Protein AF-A0A559RQM4-F1 (afdb_monomer_lite)

pLDDT: mean 79.79, std 15.07, range [44.91, 96.19]

Secondary structure (DSSP, 8-state):
--HHHHHHHHHHHTT-TTEEE-TTSEEEE--TTS--EEEEEEE-TT--EEEHHHHHHHHHHHHHHHHHHHHHHHHHHHHHHHHHHHHHHHHHHHHHHHHHTT------S-HHHHHHHHHHHHHHHHHHTTTHHHHHHHHHHHHTT-----------SEEE-SSSEEEESSSSTTS-EEEEE-STT-EEEE---SS--TTEEEEE-TTS-EEEEEGGGEEE---

Foldseek 3Di:
DDPLVVVVVVCVVVVNPQWDADPVQWIWGDDPVDDIHTSQWGADPVGDIDGPVRVVVVVVVVVVVVVVVVVVVVVVVVVVVVVVVVVVVVVVVVVVVVVVVPDDDDDDDCPPVVVVVVVVVVVVVVVPVPVVVVVVVVVVVVVVVPPDPPPPPDEAQKWFADAFFFFFADDDPPGDGPDTRRDTGFHWHFDDDPDDDPQWTWTAHPVGDIGITGCVRMDGHDD

Structure (mmCIF, N/CA/C/O backbone):
data_AF-A0A559RQM4-F1
#
_entry.id   AF-A0A559RQM4-F1
#
loop_
_atom_site.group_PDB
_atom_site.id
_atom_site.type_symbol
_atom_site.label_atom_id
_atom_site.label_alt_id
_atom_site.label_comp_id
_atom_site.label_asym_id
_atom_site.label_entity_id
_atom_site.label_seq_id
_atom_site.pdbx_PDB_ins_code
_atom_site.Cartn_x
_atom_site.Cartn_y
_atom_site.Cartn_z
_atom_site.occupancy
_atom_site.B_iso_or_equiv
_atom_site.auth_seq_id
_atom_site.auth_comp_id
_atom_site.auth_asym_id
_atom_site.auth_atom_id
_atom_site.pdbx_PDB_model_num
ATOM 1 N N . MET A 1 1 ? 32.060 4.946 -11.899 1.00 69.44 1 MET A N 1
ATOM 2 C CA . MET A 1 1 ? 30.779 5.278 -12.564 1.00 69.44 1 MET A CA 1
ATOM 3 C C . MET A 1 1 ? 30.727 4.516 -13.878 1.00 69.44 1 MET A C 1
ATOM 5 O O . MET A 1 1 ? 31.696 4.621 -14.622 1.00 69.44 1 MET A O 1
ATOM 9 N N . SER A 1 2 ? 29.684 3.714 -14.122 1.00 87.94 2 SER A N 1
ATOM 10 C CA . SER A 1 2 ? 29.581 2.921 -15.358 1.00 87.94 2 SER A CA 1
ATOM 11 C C . SER A 1 2 ? 29.471 3.830 -16.589 1.00 87.94 2 SER A C 1
ATOM 13 O O . SER A 1 2 ? 28.969 4.952 -16.495 1.00 87.94 2 SER A O 1
ATOM 15 N N . GLU A 1 3 ? 29.923 3.355 -17.750 1.00 91.19 3 GLU A N 1
ATOM 16 C CA . GLU A 1 3 ? 29.794 4.103 -19.009 1.00 91.19 3 GLU A CA 1
ATOM 17 C C . GLU A 1 3 ? 28.329 4.328 -19.407 1.00 91.19 3 GLU A C 1
ATOM 19 O O . GLU A 1 3 ? 27.992 5.370 -19.964 1.00 91.19 3 GLU A O 1
ATOM 24 N N . LEU A 1 4 ? 27.436 3.394 -19.064 1.00 89.38 4 LEU A N 1
ATOM 25 C CA . LEU A 1 4 ? 26.000 3.539 -19.298 1.00 89.38 4 LEU A CA 1
ATOM 26 C C . LEU A 1 4 ? 25.404 4.674 -18.454 1.00 89.38 4 LEU A C 1
ATOM 28 O O . LEU A 1 4 ? 24.700 5.527 -18.983 1.00 89.38 4 LEU A O 1
ATOM 32 N N . LEU A 1 5 ? 25.768 4.760 -17.172 1.00 88.25 5 LEU A N 1
ATOM 33 C CA . LEU A 1 5 ? 25.321 5.837 -16.288 1.00 88.25 5 LEU A CA 1
ATOM 34 C C . LEU A 1 5 ? 25.802 7.213 -16.774 1.00 88.25 5 LEU A C 1
ATOM 36 O O . LEU A 1 5 ? 25.036 8.173 -16.769 1.00 88.25 5 LEU A O 1
ATOM 40 N N . LYS A 1 6 ? 27.042 7.309 -17.273 1.00 92.12 6 LYS A N 1
ATOM 41 C CA . LYS A 1 6 ? 27.548 8.545 -17.898 1.00 92.12 6 LYS A CA 1
ATOM 42 C C . LYS A 1 6 ? 26.720 8.947 -19.122 1.00 92.12 6 LYS A C 1
ATOM 44 O O . LYS A 1 6 ? 26.445 10.132 -19.298 1.00 92.12 6 LYS A O 1
ATOM 49 N N . LYS A 1 7 ? 26.315 7.982 -19.958 1.00 92.19 7 LYS A N 1
ATOM 50 C CA . LYS A 1 7 ? 25.449 8.232 -21.124 1.00 92.19 7 LYS A CA 1
ATOM 51 C C . LYS A 1 7 ? 24.065 8.728 -20.707 1.00 92.19 7 LYS A C 1
ATOM 53 O O . LYS A 1 7 ? 23.601 9.703 -21.290 1.00 92.19 7 LYS A O 1
ATOM 58 N N . ILE A 1 8 ? 23.455 8.117 -19.689 1.00 90.00 8 ILE A N 1
ATOM 59 C CA . ILE A 1 8 ? 22.148 8.532 -19.150 1.00 90.00 8 ILE A CA 1
ATOM 60 C C . ILE A 1 8 ? 22.217 9.983 -18.658 1.00 90.00 8 ILE A C 1
ATOM 62 O O . ILE A 1 8 ? 21.447 10.828 -19.112 1.00 90.00 8 ILE A O 1
ATOM 66 N N . ILE A 1 9 ? 23.197 10.304 -17.808 1.00 90.75 9 ILE A N 1
ATOM 67 C CA . ILE A 1 9 ? 23.377 11.659 -17.258 1.00 90.75 9 ILE A CA 1
ATOM 68 C C . ILE A 1 9 ? 23.629 12.680 -18.377 1.00 90.75 9 ILE A C 1
ATOM 70 O O . ILE A 1 9 ? 23.050 13.767 -18.381 1.00 90.75 9 ILE A O 1
ATOM 74 N N . LYS A 1 10 ? 24.471 12.334 -19.361 1.00 92.38 10 LYS A N 1
ATOM 75 C CA . LYS A 1 10 ? 24.751 13.204 -20.510 1.00 92.38 10 LYS A CA 1
ATOM 76 C C . LYS A 1 10 ? 23.491 13.468 -21.340 1.00 92.38 10 LYS A C 1
ATOM 78 O O . LYS A 1 10 ? 23.241 14.617 -21.689 1.00 92.38 10 LYS A O 1
ATOM 83 N N . SER A 1 11 ? 22.693 12.437 -21.614 1.00 89.00 11 SER A N 1
ATOM 84 C CA . SER A 1 11 ? 21.421 12.559 -22.339 1.00 89.00 11 SER A CA 1
ATOM 85 C C . SER A 1 11 ? 20.448 13.488 -21.615 1.00 89.00 11 SER A C 1
ATOM 87 O O . SER A 1 11 ? 19.866 14.368 -22.242 1.00 89.00 11 SER A O 1
ATOM 89 N N . GLN A 1 12 ? 20.321 13.352 -20.290 1.00 87.12 12 GLN A N 1
ATOM 90 C CA . GLN A 1 12 ? 19.473 14.226 -19.471 1.00 87.12 12 GLN A CA 1
ATOM 91 C C . GLN A 1 12 ? 19.949 15.683 -19.519 1.00 87.12 12 GLN A C 1
ATOM 93 O O . GLN A 1 12 ? 19.146 16.592 -19.726 1.00 87.12 12 GLN A O 1
ATOM 98 N N . SER A 1 13 ? 21.262 15.912 -19.407 1.00 89.00 13 SER A N 1
ATOM 99 C CA . SER A 1 13 ? 21.851 17.253 -19.513 1.00 89.00 13 SER A CA 1
ATOM 100 C C . SER A 1 13 ? 21.625 17.897 -20.882 1.00 89.00 13 SER A C 1
ATOM 102 O O . SER A 1 13 ? 21.509 19.119 -20.962 1.00 89.00 13 SER A O 1
ATOM 104 N N . LEU A 1 14 ? 21.600 17.099 -21.950 1.00 90.56 14 LEU A N 1
ATOM 105 C CA . LEU A 1 14 ? 21.394 17.563 -23.323 1.00 90.56 14 LEU A CA 1
ATOM 106 C C . LEU A 1 14 ? 19.915 17.581 -23.738 1.00 90.56 14 LEU A C 1
ATOM 108 O O . LEU A 1 14 ? 19.612 17.990 -24.855 1.00 90.56 14 LEU A O 1
ATOM 112 N N . LYS A 1 15 ? 18.996 17.183 -22.843 1.00 86.06 15 LYS A N 1
ATOM 113 C CA . LYS A 1 15 ? 17.556 17.014 -23.117 1.00 86.06 15 LYS A CA 1
ATOM 114 C C . LYS A 1 15 ? 17.282 16.108 -24.324 1.00 86.06 15 LYS A C 1
ATOM 116 O O . LYS A 1 15 ? 16.334 16.320 -25.074 1.00 86.06 15 LYS A O 1
ATOM 121 N N . GLU A 1 16 ? 18.130 15.104 -24.511 1.00 86.56 16 GLU A N 1
ATOM 122 C CA . GLU A 1 16 ? 17.949 14.084 -25.537 1.00 86.56 16 GLU A CA 1
ATOM 123 C C . GLU A 1 16 ? 16.918 13.052 -25.057 1.00 86.56 16 GLU A C 1
ATOM 125 O O . GLU A 1 16 ? 17.055 12.498 -23.965 1.00 86.56 16 GLU A O 1
ATOM 130 N N . ASP A 1 17 ? 15.929 12.739 -25.897 1.00 84.88 17 ASP A N 1
ATOM 131 C CA . ASP A 1 17 ? 14.871 11.744 -25.637 1.00 84.88 17 ASP A CA 1
ATOM 132 C C . ASP A 1 17 ? 15.350 10.298 -25.893 1.00 84.88 17 ASP A C 1
ATOM 134 O O . ASP A 1 17 ? 14.662 9.463 -26.481 1.00 84.88 17 ASP A O 1
ATOM 138 N N . ARG A 1 18 ? 16.606 10.018 -25.524 1.00 89.31 18 ARG A N 1
ATOM 139 C CA . ARG A 1 18 ? 17.230 8.697 -25.681 1.00 89.31 18 ARG A CA 1
ATOM 140 C C . ARG A 1 18 ? 16.906 7.775 -24.513 1.00 89.31 18 ARG A C 1
ATOM 142 O O . ARG A 1 18 ? 16.828 6.569 -24.706 1.00 89.31 18 ARG A O 1
ATOM 149 N N . PHE A 1 19 ? 16.739 8.324 -23.316 1.00 91.56 19 PHE A N 1
ATOM 150 C CA . PHE A 1 19 ? 16.372 7.554 -22.135 1.00 91.56 19 PHE A CA 1
ATOM 151 C C . PHE A 1 19 ? 15.084 8.100 -21.550 1.00 91.56 19 PHE A C 1
ATOM 153 O O . PHE A 1 19 ? 14.938 9.315 -21.419 1.00 91.56 19 PHE A O 1
ATOM 160 N N . TYR A 1 20 ? 14.183 7.207 -21.161 1.00 87.81 20 TYR A N 1
ATOM 161 C CA . TYR A 1 20 ? 12.925 7.587 -20.538 1.00 87.81 20 TYR A CA 1
ATOM 162 C C . TYR A 1 20 ? 12.686 6.798 -19.252 1.00 87.81 20 TYR A C 1
ATOM 164 O O . TYR A 1 20 ? 13.195 5.688 -19.065 1.00 87.81 20 TYR A O 1
ATOM 172 N N . LEU A 1 21 ? 11.926 7.424 -18.357 1.00 87.31 21 LEU A N 1
ATOM 173 C CA . LEU A 1 21 ? 11.520 6.868 -17.077 1.00 87.31 21 LEU A CA 1
ATOM 174 C C . LEU A 1 21 ? 10.125 6.263 -17.218 1.00 87.31 21 LEU A C 1
ATOM 176 O O . LEU A 1 21 ? 9.207 6.919 -17.709 1.00 87.31 21 LEU A O 1
ATOM 180 N N . GLN A 1 22 ? 9.968 5.018 -16.789 1.00 85.25 22 GLN A N 1
ATOM 181 C CA . GLN A 1 22 ? 8.664 4.377 -16.668 1.00 85.25 22 GLN A CA 1
ATOM 182 C C . GLN A 1 22 ? 8.040 4.697 -15.297 1.00 85.25 22 GLN A C 1
ATOM 184 O O . GLN A 1 22 ? 8.750 5.026 -14.350 1.00 85.25 22 GLN A O 1
ATOM 189 N N . GLU A 1 23 ? 6.715 4.575 -15.168 1.00 82.88 23 GLU A N 1
ATOM 190 C CA . GLU A 1 23 ? 5.968 4.867 -13.926 1.00 82.88 23 GLU A CA 1
ATOM 191 C C . GLU A 1 23 ? 6.488 4.124 -12.683 1.00 82.88 23 GLU A C 1
ATOM 193 O O . GLU A 1 23 ? 6.338 4.601 -11.563 1.00 82.88 23 GLU A O 1
ATOM 198 N N . ASP A 1 24 ? 7.132 2.971 -12.865 1.00 78.25 24 ASP A N 1
ATOM 199 C CA . ASP A 1 24 ? 7.712 2.168 -11.784 1.00 78.25 24 ASP A CA 1
ATOM 200 C C . ASP A 1 24 ? 9.161 2.544 -11.422 1.00 78.25 24 ASP A C 1
ATOM 202 O O . ASP A 1 24 ? 9.826 1.844 -10.650 1.00 78.25 24 ASP A O 1
ATOM 206 N N . GLY A 1 25 ? 9.660 3.646 -11.983 1.00 84.56 25 GLY A N 1
ATOM 207 C CA . GLY A 1 25 ? 10.989 4.180 -11.726 1.00 84.56 25 GLY A CA 1
ATOM 208 C C . GLY A 1 25 ? 12.092 3.550 -12.576 1.00 84.56 25 GLY A C 1
ATOM 209 O O . GLY A 1 25 ? 13.250 3.911 -12.396 1.00 84.56 25 GLY A O 1
ATOM 210 N N . ARG A 1 26 ? 11.798 2.618 -13.494 1.00 89.62 26 ARG A N 1
ATOM 211 C CA . ARG A 1 26 ? 12.820 2.012 -14.369 1.00 89.62 26 ARG A CA 1
ATOM 212 C C . ARG A 1 26 ? 13.230 2.936 -15.507 1.00 89.62 26 ARG A C 1
ATOM 214 O O . ARG A 1 26 ? 12.384 3.533 -16.168 1.00 89.62 26 ARG A O 1
ATOM 221 N N . VAL A 1 27 ? 14.531 2.973 -15.790 1.00 90.19 27 VAL A N 1
ATOM 222 C CA . VAL A 1 27 ? 15.093 3.736 -16.910 1.00 90.19 27 VAL A CA 1
ATOM 223 C C . VAL A 1 27 ? 15.334 2.817 -18.108 1.00 90.19 27 VAL A C 1
ATOM 225 O O . VAL A 1 27 ? 16.071 1.827 -18.011 1.00 90.19 27 VAL A O 1
ATOM 228 N N . PHE A 1 28 ? 14.754 3.169 -19.252 1.00 90.69 28 PHE A N 1
ATOM 229 C CA . PHE A 1 28 ? 14.895 2.454 -20.522 1.00 90.69 28 PHE A CA 1
ATOM 230 C C . PHE A 1 28 ? 15.632 3.303 -21.558 1.00 90.69 28 PHE A C 1
ATOM 232 O O . PHE A 1 28 ? 15.495 4.525 -21.574 1.00 90.69 28 PHE A O 1
ATOM 239 N N . GLU A 1 29 ? 16.421 2.654 -22.415 1.00 91.31 29 GLU A N 1
ATOM 240 C CA . GLU A 1 29 ? 17.026 3.258 -23.605 1.00 91.31 29 GLU A CA 1
ATOM 241 C C . GLU A 1 29 ? 16.109 3.035 -24.809 1.00 91.31 29 GLU A C 1
ATOM 243 O O . GLU A 1 29 ? 15.781 1.892 -25.138 1.00 91.31 29 GLU A O 1
ATOM 248 N N . ARG A 1 30 ? 15.723 4.127 -25.474 1.00 89.19 30 ARG A N 1
ATOM 249 C CA . ARG A 1 30 ? 14.927 4.099 -26.695 1.00 89.19 30 ARG A CA 1
ATOM 250 C C . ARG A 1 30 ? 15.815 3.816 -27.895 1.00 89.19 30 ARG A C 1
ATOM 252 O O . ARG A 1 30 ? 16.715 4.598 -28.214 1.00 89.19 30 ARG A O 1
ATOM 259 N N . ILE A 1 31 ? 15.525 2.728 -28.598 1.00 85.12 31 ILE A N 1
ATOM 260 C CA . ILE A 1 31 ? 16.251 2.335 -29.805 1.00 85.12 31 ILE A CA 1
ATOM 261 C C . ILE A 1 31 ? 15.296 2.461 -30.989 1.00 85.12 31 ILE A C 1
ATOM 263 O O . ILE A 1 31 ? 14.371 1.682 -31.134 1.00 85.12 31 ILE A O 1
ATOM 267 N N . VAL A 1 32 ? 15.527 3.433 -31.876 1.00 78.06 32 VAL A N 1
ATOM 268 C CA . VAL A 1 32 ? 14.604 3.752 -32.991 1.00 78.06 32 VAL A CA 1
ATOM 269 C C . VAL A 1 32 ? 14.322 2.549 -33.907 1.00 78.06 32 VAL A C 1
ATOM 271 O O . VAL A 1 32 ? 13.270 2.472 -34.533 1.00 78.06 32 VAL A O 1
ATOM 274 N N . THR A 1 33 ? 15.263 1.611 -33.998 1.00 77.31 33 THR A N 1
ATOM 275 C CA . THR A 1 33 ? 15.205 0.448 -34.891 1.00 77.31 33 THR A CA 1
ATOM 276 C C . THR A 1 33 ? 14.938 -0.878 -34.169 1.00 77.31 33 THR A C 1
ATOM 278 O O . THR A 1 33 ? 15.013 -1.921 -34.814 1.00 77.31 33 THR A O 1
ATOM 281 N N . ALA A 1 34 ? 14.711 -0.873 -32.851 1.00 79.12 34 ALA A N 1
ATOM 282 C CA . ALA A 1 34 ? 14.560 -2.085 -32.041 1.00 79.12 34 ALA A CA 1
ATOM 283 C C . ALA A 1 34 ? 13.605 -1.859 -30.855 1.00 79.12 34 ALA A C 1
ATOM 285 O O . ALA A 1 34 ? 13.059 -0.775 -30.687 1.00 79.12 34 ALA A O 1
ATOM 286 N N . GLU A 1 35 ? 13.390 -2.892 -30.041 1.00 83.44 35 GLU A N 1
ATOM 287 C CA . GLU A 1 35 ? 12.649 -2.755 -28.786 1.00 83.44 35 GLU A CA 1
ATOM 288 C C . GLU A 1 35 ? 13.451 -1.952 -27.750 1.00 83.44 35 GLU A C 1
ATOM 290 O O . GLU A 1 35 ? 14.688 -1.991 -27.711 1.00 83.44 35 GLU A O 1
ATOM 295 N N . ASP A 1 36 ? 12.729 -1.232 -26.891 1.00 87.31 36 ASP A N 1
ATOM 296 C CA . ASP A 1 36 ? 13.322 -0.449 -25.814 1.00 87.31 36 ASP A CA 1
ATOM 297 C C . ASP A 1 36 ? 14.069 -1.363 -24.835 1.00 87.31 36 ASP A C 1
ATOM 299 O O . ASP A 1 36 ? 13.559 -2.385 -24.370 1.00 87.31 36 ASP A O 1
ATOM 303 N N . THR A 1 37 ? 15.307 -0.996 -24.508 1.00 88.50 37 THR A N 1
ATOM 304 C CA . THR A 1 37 ? 16.195 -1.849 -23.710 1.00 88.50 37 THR A CA 1
ATOM 305 C C . THR A 1 37 ? 16.298 -1.335 -22.279 1.00 88.50 37 THR A C 1
ATOM 307 O O . THR A 1 37 ? 16.633 -0.174 -22.036 1.00 88.50 37 THR A O 1
ATOM 310 N N . PHE A 1 38 ? 16.041 -2.208 -21.302 1.00 88.94 38 PHE A N 1
ATOM 311 C CA . PHE A 1 38 ? 16.180 -1.864 -19.887 1.00 88.94 38 PHE A CA 1
ATOM 312 C C . PHE A 1 38 ? 17.651 -1.634 -19.516 1.00 88.94 38 PHE A C 1
ATOM 314 O O . PHE A 1 38 ? 18.502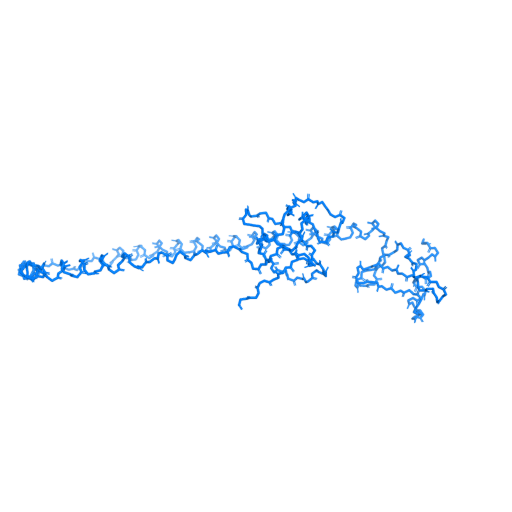 -2.496 -19.731 1.00 88.94 38 PHE A O 1
ATOM 321 N N . THR A 1 39 ? 17.950 -0.487 -18.901 1.00 87.50 39 THR A N 1
ATOM 322 C CA . THR A 1 39 ? 19.336 -0.080 -18.606 1.00 87.50 39 THR A CA 1
ATOM 323 C C . THR A 1 39 ? 19.913 -0.690 -17.324 1.00 87.50 39 THR A C 1
ATOM 325 O O . THR A 1 39 ? 21.117 -0.592 -17.088 1.00 87.50 39 THR A O 1
ATOM 328 N N . GLY A 1 40 ? 19.079 -1.286 -16.464 1.00 86.62 40 GLY A N 1
ATOM 329 C CA . GLY A 1 40 ? 19.488 -1.732 -15.125 1.00 86.62 40 GLY A CA 1
ATOM 330 C C . GLY A 1 40 ? 19.482 -0.630 -14.057 1.00 86.62 40 GLY A C 1
ATOM 331 O O . GLY A 1 40 ? 19.801 -0.911 -12.899 1.00 86.62 40 GLY A O 1
ATOM 332 N N . TYR A 1 41 ? 19.111 0.598 -14.431 1.00 91.00 41 TYR A N 1
ATOM 333 C CA . TYR A 1 41 ? 19.021 1.749 -13.536 1.00 91.00 41 TYR A CA 1
ATOM 334 C C . TYR A 1 41 ? 17.573 2.126 -13.221 1.00 91.00 41 TYR A C 1
ATOM 336 O O . TYR A 1 41 ? 16.659 1.911 -14.021 1.00 91.00 41 TYR A O 1
ATOM 344 N N . TYR A 1 42 ? 17.403 2.718 -12.044 1.00 91.00 42 TYR A N 1
ATOM 345 C CA . TYR A 1 42 ? 16.155 3.278 -11.546 1.00 91.00 42 TYR A CA 1
ATOM 346 C C . TYR A 1 42 ? 16.339 4.761 -11.240 1.00 91.00 42 TYR A C 1
ATOM 348 O O . TYR A 1 42 ? 17.455 5.181 -10.936 1.00 91.00 42 TYR A O 1
ATOM 356 N N . GLN A 1 43 ? 15.269 5.545 -11.304 1.00 88.38 43 GLN A N 1
ATOM 357 C CA . GLN A 1 43 ? 15.272 6.959 -10.950 1.00 88.38 43 GLN A CA 1
ATOM 358 C C . GLN A 1 43 ? 14.115 7.280 -10.001 1.00 88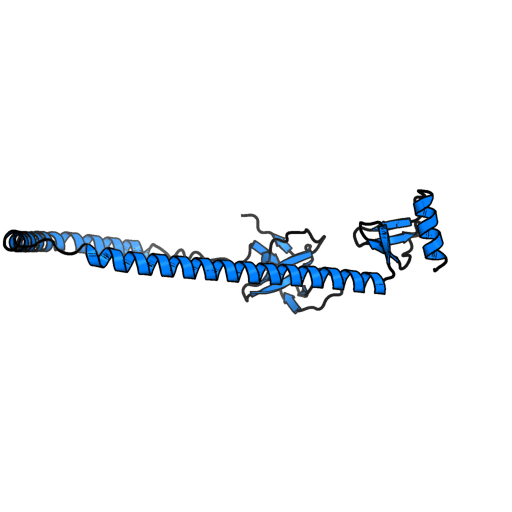.38 43 GLN A C 1
ATOM 360 O O . GLN A 1 43 ? 12.994 6.820 -10.221 1.00 88.38 43 GLN A O 1
ATOM 365 N N . ASP A 1 44 ? 14.385 8.071 -8.961 1.00 86.44 44 ASP A N 1
ATOM 366 C CA . ASP A 1 44 ? 13.333 8.629 -8.106 1.00 86.44 44 ASP A CA 1
ATOM 367 C C . ASP A 1 44 ? 12.662 9.867 -8.741 1.00 86.44 44 ASP A C 1
ATOM 369 O O . ASP A 1 44 ? 13.083 10.381 -9.781 1.00 86.44 44 ASP A O 1
ATOM 373 N N . ALA A 1 45 ? 11.628 10.391 -8.077 1.00 81.50 45 ALA A N 1
ATOM 374 C CA . ALA A 1 45 ? 10.962 11.634 -8.479 1.00 81.50 45 ALA A CA 1
ATOM 375 C C . ALA A 1 45 ? 11.866 12.885 -8.375 1.00 81.50 45 ALA A C 1
ATOM 377 O O . ALA A 1 45 ? 11.569 13.910 -8.984 1.00 81.50 45 ALA A O 1
ATOM 378 N N . GLY A 1 46 ? 12.956 12.813 -7.605 1.00 81.81 46 GLY A N 1
ATOM 379 C CA . GLY A 1 46 ? 13.962 13.868 -7.449 1.00 81.81 46 GLY A CA 1
ATOM 380 C C . GLY A 1 46 ? 15.058 13.844 -8.520 1.00 81.81 46 GLY A C 1
ATOM 381 O O . GLY A 1 46 ? 15.908 14.733 -8.547 1.00 81.81 46 GLY A O 1
ATOM 382 N N . GLY A 1 47 ? 15.038 12.853 -9.415 1.00 83.94 47 GLY A N 1
ATOM 383 C CA . GLY A 1 47 ? 16.028 12.660 -10.466 1.00 83.94 47 GLY A CA 1
ATOM 384 C C . GLY A 1 47 ? 17.271 11.865 -10.044 1.00 83.94 47 GLY A C 1
ATOM 385 O O . GLY A 1 47 ? 18.161 11.671 -10.878 1.00 83.94 47 GLY A O 1
ATOM 386 N N . THR A 1 48 ? 17.352 11.376 -8.805 1.00 87.50 48 THR A N 1
ATOM 387 C CA . THR A 1 48 ? 18.467 10.560 -8.307 1.00 87.50 48 THR A CA 1
ATOM 388 C C . THR A 1 48 ? 18.439 9.178 -8.949 1.00 87.50 48 THR A C 1
ATOM 390 O O . THR A 1 48 ? 17.402 8.519 -8.979 1.00 87.50 48 THR A O 1
ATOM 393 N N . LEU A 1 49 ? 19.587 8.726 -9.461 1.00 90.38 49 LEU A N 1
ATOM 394 C CA . LEU A 1 49 ? 19.729 7.436 -10.136 1.00 90.38 49 LEU A CA 1
ATOM 395 C C . LEU A 1 49 ? 20.273 6.356 -9.195 1.00 90.38 49 LEU A C 1
ATOM 397 O O . LEU A 1 49 ? 21.262 6.566 -8.492 1.00 90.38 49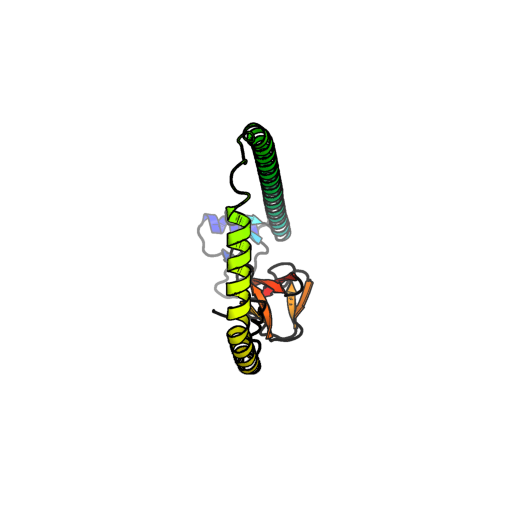 LEU A O 1
ATOM 401 N N . TYR A 1 50 ? 19.684 5.166 -9.269 1.00 89.31 50 TYR A N 1
ATOM 402 C CA . TYR A 1 50 ? 19.998 4.011 -8.435 1.00 89.31 50 TYR A CA 1
ATOM 403 C C . TYR A 1 50 ? 20.262 2.768 -9.283 1.00 89.31 50 TYR A C 1
ATOM 405 O O . TYR A 1 50 ? 19.682 2.575 -10.351 1.00 89.31 50 TYR A O 1
ATOM 413 N N . THR A 1 51 ? 21.123 1.882 -8.786 1.00 91.38 51 THR A N 1
ATOM 414 C CA . THR A 1 51 ? 21.141 0.483 -9.238 1.00 91.38 51 THR A CA 1
ATOM 415 C C . THR A 1 51 ? 19.925 -0.250 -8.672 1.00 91.38 51 THR A C 1
ATOM 417 O O . THR A 1 51 ? 19.297 0.241 -7.736 1.00 91.38 51 THR A O 1
ATOM 420 N N . LYS A 1 52 ? 19.610 -1.449 -9.178 1.00 86.56 52 LYS A N 1
ATOM 421 C CA . LYS A 1 52 ? 18.534 -2.285 -8.614 1.00 86.56 52 LYS A CA 1
ATOM 422 C C . LYS A 1 52 ? 18.654 -2.453 -7.091 1.00 86.56 52 LYS A C 1
ATOM 424 O O . LYS A 1 52 ? 17.704 -2.175 -6.372 1.00 86.56 52 LYS A O 1
ATOM 429 N N . GLU A 1 53 ? 19.832 -2.847 -6.612 1.00 87.38 53 GLU A N 1
ATOM 430 C CA . GLU A 1 53 ? 20.094 -3.045 -5.179 1.00 87.38 53 GLU A CA 1
ATOM 431 C C . GLU A 1 53 ? 19.950 -1.738 -4.385 1.00 87.38 53 GLU A C 1
ATOM 433 O O . GLU A 1 53 ? 19.318 -1.710 -3.331 1.00 87.38 53 GLU A O 1
ATOM 438 N N . GLY A 1 54 ? 20.491 -0.631 -4.910 1.00 89.00 54 GLY A N 1
ATOM 439 C CA . GLY A 1 54 ? 20.380 0.680 -4.266 1.00 89.00 54 GLY A CA 1
ATOM 440 C C . GLY A 1 54 ? 18.936 1.179 -4.191 1.00 89.00 54 GLY A C 1
ATOM 441 O O . GLY A 1 54 ? 18.543 1.763 -3.184 1.00 89.00 54 GLY A O 1
ATOM 442 N N . TRP A 1 55 ? 18.145 0.906 -5.229 1.00 87.94 55 TRP A N 1
ATOM 443 C CA . TRP A 1 55 ? 16.728 1.248 -5.309 1.00 87.94 55 TRP A CA 1
ATOM 444 C C . TRP A 1 55 ? 15.889 0.450 -4.314 1.00 87.94 55 TRP A C 1
ATOM 446 O O . TRP A 1 55 ? 15.048 1.008 -3.616 1.00 87.94 55 TRP A O 1
ATOM 456 N N . GLU A 1 56 ? 16.124 -0.859 -4.221 1.00 84.38 56 GLU A N 1
ATOM 457 C CA . GLU A 1 56 ? 15.439 -1.722 -3.256 1.00 84.38 56 GLU A CA 1
ATOM 458 C C . GLU A 1 56 ? 15.754 -1.305 -1.815 1.00 84.38 56 GLU A C 1
ATOM 460 O O . GLU A 1 56 ? 14.830 -1.149 -1.016 1.00 84.38 56 GLU A O 1
ATOM 465 N N . ALA A 1 57 ? 17.022 -1.015 -1.512 1.00 82.88 57 ALA A N 1
ATOM 466 C CA . ALA A 1 57 ? 17.430 -0.537 -0.194 1.00 82.88 57 ALA A CA 1
ATOM 467 C C . ALA A 1 57 ? 16.823 0.833 0.163 1.00 82.88 57 ALA A C 1
ATOM 469 O O . ALA A 1 57 ? 16.448 1.059 1.313 1.00 82.88 57 ALA A O 1
ATOM 470 N N . GLU A 1 58 ? 16.726 1.759 -0.796 1.00 84.31 58 GLU A N 1
ATOM 471 C CA . GLU A 1 58 ? 16.078 3.062 -0.587 1.00 84.31 58 GLU A CA 1
ATOM 472 C C . GLU A 1 58 ? 14.577 2.911 -0.325 1.00 84.31 58 GLU A C 1
ATOM 474 O O . GLU A 1 58 ? 14.069 3.454 0.654 1.00 84.31 58 GLU A O 1
ATOM 479 N N . LYS A 1 59 ? 13.875 2.103 -1.127 1.00 82.69 59 LYS A N 1
ATOM 480 C CA . LYS A 1 59 ? 12.452 1.817 -0.893 1.00 82.69 59 LYS A CA 1
ATOM 481 C C . LYS A 1 59 ? 12.206 1.209 0.485 1.00 82.69 59 LYS A C 1
ATOM 483 O O . LYS A 1 59 ? 11.241 1.570 1.152 1.00 82.69 59 LYS A O 1
ATOM 488 N N . GLU A 1 60 ? 13.072 0.297 0.923 1.00 79.00 60 GLU A N 1
ATOM 489 C CA . GLU A 1 60 ? 12.958 -0.315 2.247 1.00 79.00 60 GLU A CA 1
ATOM 490 C C . GLU A 1 60 ? 13.144 0.714 3.372 1.00 79.00 60 GLU A C 1
ATOM 492 O O . GLU A 1 60 ? 12.403 0.685 4.356 1.00 79.00 60 GLU A O 1
ATOM 497 N N . ARG A 1 61 ? 14.090 1.654 3.226 1.00 78.00 61 ARG A N 1
ATOM 498 C CA . ARG A 1 61 ? 14.255 2.765 4.179 1.00 78.00 61 ARG A CA 1
ATOM 499 C C . ARG A 1 61 ? 12.991 3.610 4.270 1.00 78.00 61 ARG A C 1
ATOM 501 O O . ARG A 1 61 ? 12.473 3.793 5.366 1.00 78.00 61 ARG A O 1
ATOM 508 N N . GLN A 1 62 ? 12.462 4.045 3.130 1.00 75.19 62 GLN A N 1
ATOM 509 C CA . GLN A 1 62 ? 11.252 4.867 3.081 1.00 75.19 62 GLN A CA 1
ATOM 510 C C . GLN A 1 62 ? 10.051 4.156 3.711 1.00 75.19 62 GLN A C 1
ATOM 512 O O . GLN A 1 62 ? 9.277 4.762 4.451 1.00 75.19 62 GLN A O 1
ATOM 517 N N . TYR A 1 63 ? 9.916 2.851 3.468 1.00 73.19 63 TYR A N 1
ATOM 518 C CA . TYR A 1 63 ? 8.861 2.046 4.071 1.00 73.19 63 TYR A CA 1
ATOM 519 C C . TYR A 1 63 ? 8.998 1.973 5.600 1.00 73.19 63 TYR A C 1
ATOM 521 O O . TYR A 1 63 ? 8.023 2.196 6.315 1.00 73.19 63 TYR A O 1
ATOM 529 N N . LYS A 1 64 ? 10.212 1.744 6.117 1.00 80.19 64 LYS A N 1
ATOM 530 C CA . LYS A 1 64 ? 10.476 1.728 7.567 1.00 80.19 64 LYS A CA 1
ATOM 531 C C . LYS A 1 64 ? 10.209 3.081 8.221 1.00 80.19 64 LYS A C 1
ATOM 533 O O . LYS A 1 64 ? 9.587 3.124 9.277 1.00 80.19 64 LYS A O 1
ATOM 538 N N . GLU A 1 65 ? 10.630 4.177 7.594 1.00 79.88 65 GLU A N 1
ATOM 539 C CA . GLU A 1 65 ? 10.353 5.535 8.081 1.00 79.88 65 GLU A CA 1
ATOM 540 C C . GLU A 1 65 ? 8.847 5.819 8.128 1.00 79.88 65 GLU A C 1
ATOM 542 O O . GLU A 1 65 ? 8.338 6.384 9.099 1.00 79.88 65 GLU A O 1
ATOM 547 N N . PHE A 1 66 ? 8.112 5.385 7.103 1.00 77.31 66 PHE A N 1
ATOM 548 C CA . PHE A 1 66 ? 6.659 5.494 7.070 1.00 77.31 66 PHE A CA 1
ATOM 549 C C . PHE A 1 66 ? 5.998 4.683 8.194 1.00 77.31 66 PHE A C 1
ATOM 551 O O . PHE A 1 66 ? 5.133 5.203 8.906 1.00 77.31 66 PHE A O 1
ATOM 558 N N . GLU A 1 67 ? 6.420 3.434 8.400 1.00 78.19 67 GLU A N 1
ATOM 559 C CA . GLU A 1 67 ? 5.925 2.591 9.492 1.00 78.19 67 GLU A CA 1
ATOM 560 C C . GLU A 1 67 ? 6.236 3.181 10.871 1.00 78.19 67 GLU A C 1
ATOM 562 O O . GLU A 1 67 ? 5.370 3.191 11.750 1.00 78.19 67 GLU A O 1
ATOM 567 N N . GLU A 1 68 ? 7.443 3.711 11.066 1.00 85.38 68 GLU A N 1
ATOM 568 C CA . GLU A 1 68 ? 7.839 4.367 12.308 1.00 85.38 68 GLU A CA 1
ATOM 569 C C . GLU A 1 68 ? 6.981 5.605 12.570 1.00 85.38 68 GLU A C 1
ATOM 571 O O . GLU A 1 68 ? 6.430 5.755 13.663 1.00 85.38 68 GLU A O 1
ATOM 576 N N . LYS A 1 69 ? 6.785 6.454 11.559 1.00 81.00 69 LYS A N 1
ATOM 577 C CA . LYS A 1 69 ? 5.924 7.635 11.659 1.00 81.00 69 LYS A CA 1
ATOM 578 C C . LYS A 1 69 ? 4.494 7.254 12.035 1.00 81.00 69 LYS A C 1
ATOM 580 O O . LYS A 1 69 ? 3.929 7.831 12.964 1.00 81.00 69 LYS A O 1
ATOM 585 N N . LYS A 1 70 ? 3.937 6.234 11.379 1.00 82.56 70 LYS A N 1
ATOM 586 C CA . LYS A 1 70 ? 2.603 5.701 11.684 1.00 82.56 70 LYS A CA 1
ATOM 587 C C . LYS A 1 70 ? 2.518 5.157 13.112 1.00 82.56 70 LYS A C 1
ATOM 589 O O . LYS A 1 70 ? 1.530 5.374 13.815 1.00 82.56 70 LYS A O 1
ATOM 594 N N . ARG A 1 71 ? 3.559 4.462 13.577 1.00 86.75 71 ARG A N 1
ATOM 595 C CA . ARG A 1 71 ? 3.645 3.961 14.954 1.00 86.75 71 ARG A CA 1
ATOM 596 C C . ARG A 1 71 ? 3.696 5.105 15.965 1.00 86.75 71 ARG A C 1
ATOM 598 O O . ARG A 1 71 ? 3.012 5.033 16.984 1.00 86.75 71 ARG A O 1
ATOM 605 N N . LEU A 1 72 ? 4.486 6.143 15.699 1.00 93.81 72 LEU A N 1
ATOM 606 C CA . LEU A 1 72 ? 4.588 7.324 16.557 1.00 93.81 72 LEU A CA 1
ATOM 607 C C . LEU A 1 72 ? 3.243 8.043 16.674 1.00 93.81 72 LEU A C 1
ATOM 609 O O . LEU A 1 72 ? 2.831 8.368 17.786 1.00 93.81 72 LEU A O 1
ATOM 613 N N . GLU A 1 73 ? 2.534 8.208 15.559 1.00 93.75 73 GLU A N 1
ATOM 614 C CA . GLU A 1 73 ? 1.191 8.791 15.523 1.00 93.75 73 GLU A CA 1
ATOM 615 C C . GLU A 1 73 ? 0.180 7.976 16.344 1.00 93.75 73 GLU A C 1
ATOM 617 O O . GLU A 1 73 ? -0.595 8.525 17.131 1.00 93.75 73 GLU A O 1
ATOM 622 N N . LEU A 1 74 ? 0.219 6.644 16.234 1.00 92.69 74 LEU A N 1
ATOM 623 C CA . LEU A 1 74 ? -0.634 5.773 17.041 1.00 92.69 74 LEU A CA 1
ATOM 624 C C . LEU A 1 74 ? -0.346 5.941 18.541 1.00 92.69 74 LEU A C 1
ATOM 626 O O . LEU A 1 74 ? -1.273 6.030 19.348 1.00 92.69 74 LEU A O 1
ATOM 630 N N . VAL A 1 75 ? 0.933 5.995 18.920 1.00 95.56 75 VAL A N 1
ATOM 631 C CA . VAL A 1 75 ? 1.356 6.176 20.316 1.00 95.56 75 VAL A CA 1
ATOM 632 C C . VAL A 1 75 ? 0.933 7.548 20.846 1.00 95.56 75 VAL A C 1
ATOM 634 O O . VAL A 1 75 ? 0.422 7.632 21.967 1.00 95.56 75 VAL A O 1
ATOM 637 N N . SER A 1 76 ? 1.086 8.623 20.066 1.00 91.75 76 SER A N 1
ATOM 638 C CA . SER A 1 76 ? 0.620 9.953 20.475 1.00 91.75 76 SER A CA 1
ATOM 639 C C . SER A 1 76 ? -0.899 9.991 20.623 1.00 91.75 76 SER A C 1
ATOM 641 O O . SER A 1 76 ? -1.389 10.450 21.655 1.00 91.75 76 SER A O 1
ATOM 643 N N . ALA A 1 77 ? -1.647 9.405 19.686 1.00 94.44 77 ALA A N 1
ATOM 644 C CA . ALA A 1 77 ? -3.103 9.314 19.769 1.00 94.44 77 ALA A CA 1
ATOM 645 C C . ALA A 1 77 ? -3.568 8.514 21.001 1.00 94.44 77 ALA A C 1
ATOM 647 O O . ALA A 1 77 ? -4.527 8.893 21.678 1.00 94.44 77 ALA A O 1
ATOM 648 N N . GLN A 1 78 ? -2.882 7.419 21.344 1.00 93.38 78 GLN A N 1
ATOM 649 C CA . GLN A 1 78 ? -3.156 6.659 22.569 1.00 93.38 78 GLN A CA 1
ATOM 650 C C . GLN A 1 78 ? -2.907 7.496 23.826 1.00 93.38 78 GLN A C 1
ATOM 652 O O . GLN A 1 78 ? -3.735 7.496 24.740 1.00 93.38 78 GLN A O 1
ATOM 657 N N . LYS A 1 79 ? -1.796 8.238 23.868 1.00 95.56 79 LYS A N 1
ATOM 658 C CA . LYS A 1 79 ? -1.459 9.126 24.985 1.00 95.56 79 LYS A CA 1
ATOM 659 C C . LYS A 1 79 ? -2.499 10.235 25.156 1.00 95.56 79 LYS A C 1
ATOM 661 O O . LYS A 1 79 ? -2.925 10.499 26.279 1.00 95.56 79 LYS A O 1
ATOM 666 N N . GLU A 1 80 ? -2.950 10.842 24.063 1.00 95.31 80 GLU A N 1
ATOM 667 C CA . GLU A 1 80 ? -4.012 11.852 24.075 1.00 95.31 80 GLU A CA 1
ATOM 668 C C . GLU A 1 80 ? -5.339 11.279 24.576 1.00 95.31 80 GLU A C 1
ATOM 670 O O . GLU A 1 80 ? -5.973 11.864 25.456 1.00 95.31 80 GLU A O 1
ATOM 675 N N . ARG A 1 81 ? -5.741 10.099 24.089 1.00 95.06 81 ARG A N 1
ATOM 676 C CA . ARG A 1 81 ? -6.941 9.401 24.577 1.00 95.06 81 ARG A CA 1
ATOM 677 C C . ARG A 1 81 ? -6.845 9.097 26.070 1.00 95.06 81 ARG A C 1
ATOM 679 O O . ARG A 1 81 ? -7.805 9.340 26.799 1.00 95.06 81 ARG A O 1
ATOM 686 N N . ALA A 1 82 ? -5.695 8.618 26.543 1.00 94.25 82 ALA A N 1
ATOM 687 C CA . ALA A 1 82 ? -5.467 8.360 27.962 1.00 94.25 82 ALA A CA 1
ATOM 688 C C . ALA A 1 82 ? -5.582 9.644 28.802 1.00 94.25 82 ALA A C 1
ATOM 690 O O . ALA A 1 82 ? -6.244 9.637 29.841 1.00 94.25 82 ALA A O 1
ATOM 691 N N . ALA A 1 83 ? -5.020 10.761 28.327 1.00 95.25 83 ALA A N 1
ATOM 692 C CA . ALA A 1 83 ? -5.149 12.062 28.979 1.00 95.25 83 ALA A CA 1
ATOM 693 C C . ALA A 1 83 ? -6.609 12.550 29.023 1.00 95.25 83 ALA A C 1
ATOM 695 O O . ALA A 1 83 ? -7.072 13.012 30.065 1.00 95.25 83 ALA A O 1
ATOM 696 N N . GLN A 1 84 ? -7.373 12.384 27.938 1.00 95.38 84 GLN A N 1
ATOM 697 C CA . GLN A 1 84 ? -8.801 12.721 27.915 1.00 95.38 84 GLN A CA 1
ATOM 698 C C . GLN A 1 84 ? -9.616 11.868 28.892 1.00 95.38 84 GLN A C 1
ATOM 700 O O . GLN A 1 84 ? -10.497 12.385 29.581 1.00 95.38 84 GLN A O 1
ATOM 705 N N . VAL A 1 85 ? -9.337 10.563 28.972 1.00 96.19 85 VAL A N 1
ATOM 706 C CA . VAL A 1 85 ? -9.991 9.664 29.934 1.00 96.19 85 VAL A CA 1
ATOM 707 C C . VAL A 1 85 ? -9.655 10.077 31.368 1.00 96.19 85 VAL A C 1
ATOM 709 O O . VAL A 1 85 ? -10.562 10.155 32.199 1.00 96.19 85 VAL A O 1
ATOM 712 N N . ALA A 1 86 ? -8.390 10.398 31.653 1.00 93.69 86 ALA A N 1
ATOM 713 C CA . ALA A 1 86 ? -7.967 10.895 32.960 1.00 93.69 86 ALA A CA 1
ATOM 714 C C . ALA A 1 86 ? -8.690 12.202 33.328 1.00 93.69 86 ALA A C 1
ATOM 716 O O . ALA A 1 86 ? -9.324 12.268 34.380 1.00 93.69 86 ALA A O 1
ATOM 717 N N . ALA A 1 87 ? -8.720 13.185 32.423 1.00 94.31 87 ALA A N 1
ATOM 718 C CA . ALA A 1 87 ? -9.415 14.455 32.632 1.00 94.31 87 ALA A CA 1
ATOM 719 C C . ALA A 1 87 ? -10.928 14.269 32.857 1.00 94.31 87 ALA A C 1
ATOM 721 O O . ALA A 1 87 ? -11.510 14.872 33.760 1.00 94.31 87 ALA A O 1
ATOM 722 N N . LYS A 1 88 ? -11.584 13.386 32.087 1.00 95.06 88 LYS A N 1
ATOM 723 C CA . LYS A 1 88 ? -13.000 13.035 32.298 1.00 95.06 88 LYS A CA 1
ATOM 724 C C . LYS A 1 88 ? -13.227 12.390 33.665 1.00 95.06 88 LYS A C 1
ATOM 726 O O . LYS A 1 88 ? -14.215 12.707 34.327 1.00 95.06 88 LYS A O 1
ATOM 731 N N . LYS A 1 89 ? -12.326 11.506 34.10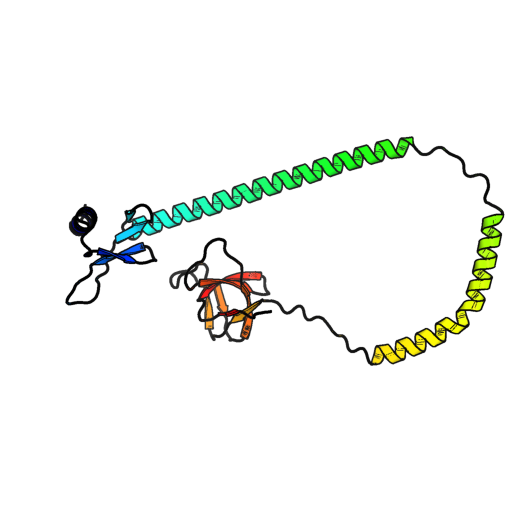3 1.00 94.19 89 LYS A N 1
ATOM 732 C CA . LYS A 1 89 ? -12.399 10.855 35.419 1.00 94.19 89 LYS A CA 1
ATOM 733 C C . LYS A 1 89 ? -12.249 11.870 36.555 1.00 94.19 89 LYS A C 1
ATOM 735 O O . LYS A 1 89 ? -13.028 11.825 37.505 1.00 94.19 89 LYS A O 1
ATOM 740 N N . GLU A 1 90 ? -11.312 12.808 36.442 1.00 89.38 90 GLU A N 1
ATOM 741 C CA . GLU A 1 90 ? -11.137 13.906 37.402 1.00 89.38 9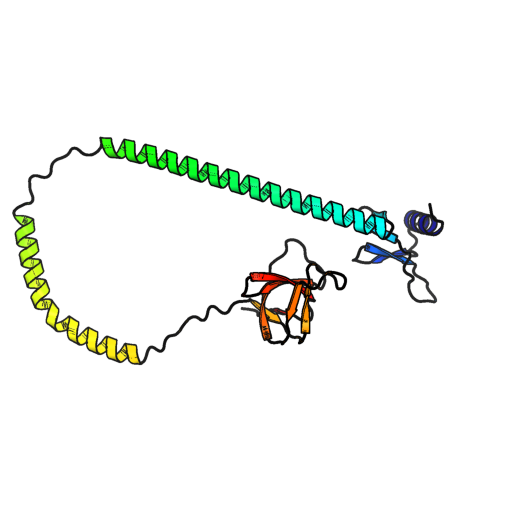0 GLU A CA 1
ATOM 742 C C . GLU A 1 90 ? -12.363 14.829 37.449 1.00 89.38 90 GLU A C 1
ATOM 744 O O . GLU A 1 90 ? -12.874 15.137 38.528 1.00 89.38 90 GLU A O 1
ATOM 749 N N . ALA A 1 91 ? -12.906 15.210 36.289 1.00 90.00 91 ALA A N 1
ATOM 750 C CA . ALA A 1 91 ? -14.134 15.998 36.205 1.00 90.00 91 ALA A CA 1
ATOM 751 C C . ALA A 1 91 ? -15.329 15.275 36.854 1.00 90.00 91 ALA A C 1
ATOM 753 O O . ALA A 1 91 ? -16.094 15.887 37.606 1.00 90.00 91 ALA A O 1
ATOM 754 N N . ALA A 1 92 ? -15.467 13.965 36.623 1.00 88.75 92 ALA A N 1
ATOM 755 C CA . ALA A 1 92 ? -16.497 13.143 37.251 1.00 88.75 92 ALA A CA 1
ATOM 756 C C . ALA A 1 92 ? -16.328 13.076 38.779 1.00 88.75 92 ALA A C 1
ATOM 758 O O . ALA A 1 92 ? -17.308 13.254 39.507 1.00 88.75 92 ALA A O 1
ATOM 759 N N . ALA A 1 93 ? -15.101 12.892 39.278 1.00 85.88 93 ALA A N 1
ATOM 760 C CA . ALA A 1 93 ? -14.809 12.897 40.712 1.00 85.88 93 ALA A CA 1
ATOM 761 C C . ALA A 1 93 ? -15.193 14.239 41.366 1.00 85.88 93 ALA A C 1
ATOM 763 O O . ALA A 1 93 ? -15.915 14.265 42.367 1.00 85.88 93 ALA A O 1
ATOM 764 N N . ASN A 1 94 ? -14.815 15.362 40.748 1.00 85.44 94 ASN A N 1
ATOM 765 C CA . ASN A 1 94 ? -15.171 16.702 41.221 1.00 85.44 94 ASN A CA 1
ATOM 766 C C . ASN A 1 94 ? -16.693 16.958 41.196 1.00 85.44 94 ASN A C 1
ATOM 768 O O . ASN A 1 94 ? -17.243 17.586 42.108 1.00 85.44 94 ASN A O 1
ATOM 772 N N . ALA A 1 95 ? -17.411 16.432 40.198 1.00 82.81 95 ALA A N 1
ATOM 773 C CA . ALA A 1 95 ? -18.869 16.524 40.122 1.00 82.81 95 ALA A CA 1
ATOM 774 C C . ALA A 1 95 ? -19.576 15.743 41.248 1.00 82.81 95 ALA A C 1
ATOM 776 O O . ALA A 1 95 ? -20.573 16.223 41.799 1.00 82.81 95 ALA A O 1
ATOM 777 N N . VAL A 1 96 ? -19.058 14.567 41.626 1.00 79.94 96 VAL A N 1
ATOM 778 C CA . VAL A 1 96 ? -19.576 13.771 42.754 1.00 79.94 96 VAL A CA 1
ATOM 779 C C . VAL A 1 96 ? -19.412 14.529 44.075 1.00 79.94 96 VAL A C 1
ATOM 781 O O . VAL A 1 96 ? -20.384 14.657 44.826 1.00 79.94 96 VAL A O 1
ATOM 784 N N . ILE A 1 97 ? -18.234 15.113 44.320 1.00 70.94 97 ILE A N 1
ATOM 785 C CA . ILE A 1 97 ? -17.956 15.928 45.517 1.00 70.94 97 ILE A CA 1
ATOM 786 C C . ILE A 1 97 ? -18.938 17.108 45.616 1.00 70.94 97 ILE A C 1
ATOM 788 O O . ILE A 1 97 ? -19.501 17.376 46.682 1.00 70.94 97 ILE A O 1
ATOM 792 N N . ASN A 1 98 ? -19.216 17.789 44.501 1.00 66.94 98 ASN A N 1
ATOM 793 C CA . ASN A 1 98 ? -20.155 18.912 44.475 1.00 66.94 98 ASN A CA 1
ATOM 794 C C . ASN A 1 98 ? -21.628 18.489 44.632 1.00 66.94 98 ASN A C 1
ATOM 796 O O . ASN A 1 98 ? -22.404 19.217 45.259 1.00 66.94 98 ASN A O 1
ATOM 800 N N . ARG A 1 99 ? -22.035 17.309 44.137 1.00 61.47 99 ARG A N 1
ATOM 801 C CA . ARG A 1 99 ? -23.393 16.764 44.356 1.00 61.47 99 ARG A CA 1
ATOM 802 C C . ARG A 1 99 ? -23.666 16.431 45.827 1.00 61.47 99 ARG A C 1
ATOM 804 O O . ARG A 1 99 ? -24.787 16.655 46.286 1.00 61.47 99 ARG A O 1
ATOM 811 N N . GLY A 1 100 ? -22.663 15.973 46.580 1.00 58.22 100 GLY A N 1
ATOM 812 C CA . GLY A 1 100 ? -22.788 15.679 48.016 1.00 58.22 100 GLY A CA 1
ATOM 813 C C . GLY A 1 100 ? -23.184 16.887 48.878 1.00 58.22 100 GLY A C 1
ATOM 814 O O . GLY A 1 100 ? -23.843 16.728 49.902 1.00 58.22 100 GLY A O 1
ATOM 815 N N . LYS A 1 101 ? -22.876 18.114 48.435 1.00 54.62 101 LYS A N 1
ATOM 816 C CA . LYS A 1 101 ? -23.180 19.354 49.172 1.00 54.62 101 LYS A CA 1
ATOM 817 C C . LYS A 1 101 ? -24.632 19.843 49.028 1.00 54.62 101 LYS A C 1
ATOM 819 O O . LYS A 1 101 ? -25.056 20.692 49.805 1.00 54.62 101 LYS A O 1
ATOM 824 N N . LYS A 1 102 ? -25.414 19.333 48.062 1.00 51.84 102 LYS A N 1
ATOM 825 C CA . LYS A 1 102 ? -26.750 19.874 47.711 1.00 51.84 102 LYS A CA 1
ATOM 826 C C . LYS A 1 102 ? -27.965 19.123 48.288 1.00 51.84 102 LYS A C 1
ATOM 828 O O . LYS A 1 102 ? -29.090 19.552 48.050 1.00 51.84 102 LYS A O 1
ATOM 833 N N . LYS A 1 103 ? -27.805 18.044 49.066 1.00 50.78 103 LYS A N 1
ATOM 834 C CA . LYS A 1 103 ? -28.946 17.263 49.600 1.00 50.78 103 LYS A CA 1
ATOM 835 C C . LYS A 1 103 ? -29.263 17.562 51.073 1.00 50.78 103 LYS A C 1
ATOM 837 O O . LYS A 1 103 ? -28.998 16.746 51.946 1.00 50.78 103 LYS A O 1
ATOM 842 N N . LYS A 1 104 ? -29.908 18.700 51.345 1.00 52.31 104 LYS A N 1
ATOM 843 C CA . LYS A 1 104 ? -30.781 18.883 52.523 1.00 52.31 104 LYS A CA 1
ATOM 844 C C . LYS A 1 104 ? -31.961 19.771 52.132 1.00 52.31 104 LYS A C 1
ATOM 846 O O . LYS A 1 104 ? -31.812 20.986 52.125 1.00 52.31 104 LYS A O 1
ATOM 851 N N . LYS A 1 105 ? -33.115 19.184 51.798 1.00 44.91 105 LYS A N 1
ATOM 852 C CA . LYS A 1 105 ? -34.434 19.828 51.935 1.00 44.91 105 LYS A CA 1
ATOM 853 C C . LYS A 1 105 ? -35.559 18.786 51.896 1.00 44.91 105 LYS A C 1
ATOM 855 O O . LYS A 1 105 ? -35.424 17.733 51.286 1.00 44.91 105 LYS A O 1
ATOM 860 N N . HIS A 1 106 ? -36.581 19.098 52.682 1.00 53.31 106 HIS A N 1
ATOM 861 C CA . HIS A 1 106 ? -37.564 18.236 53.333 1.00 53.31 106 HIS A CA 1
ATOM 862 C C . HIS A 1 106 ? -38.567 17.530 52.409 1.00 53.31 106 HIS A C 1
ATOM 864 O O . HIS A 1 106 ? -39.100 18.149 51.496 1.00 53.31 106 HIS A O 1
ATOM 870 N N . TYR A 1 107 ? -38.947 16.297 52.772 1.00 51.53 107 TYR A N 1
ATOM 871 C CA . TYR A 1 107 ? -40.162 15.633 52.284 1.00 51.53 107 TYR A CA 1
ATOM 872 C C . TYR A 1 107 ? -40.994 15.162 53.485 1.00 51.53 107 TYR A C 1
ATOM 874 O O . TYR A 1 107 ? -40.851 14.045 53.972 1.00 51.53 107 TYR A O 1
ATOM 882 N N . LYS A 1 108 ? -41.847 16.041 54.012 1.00 46.09 108 LYS A N 1
ATOM 883 C CA . LYS A 1 108 ? -42.950 15.669 54.908 1.00 46.09 108 LYS A CA 1
ATOM 884 C C . LYS A 1 108 ? -44.217 16.335 54.375 1.00 46.09 108 LYS A C 1
ATOM 886 O O . LYS A 1 108 ? -44.567 17.384 54.894 1.00 46.09 108 LYS A O 1
ATOM 891 N N . LEU A 1 109 ? -44.850 15.799 53.319 1.00 50.88 109 LEU A N 1
ATOM 892 C CA . LEU A 1 109 ? -46.233 16.204 52.983 1.00 50.88 109 LEU A CA 1
ATOM 893 C C . LEU A 1 109 ? -47.033 15.340 51.979 1.00 50.88 109 LEU A C 1
ATOM 895 O O . LEU A 1 109 ? -48.071 15.800 51.526 1.00 50.88 109 LEU A O 1
ATOM 899 N N . TYR A 1 110 ? -46.641 14.114 51.613 1.00 51.97 110 TYR A N 1
ATOM 900 C CA . TYR A 1 110 ? -47.387 13.368 50.571 1.00 51.97 110 TYR A CA 1
ATOM 901 C C . TYR A 1 110 ? -47.748 11.922 50.945 1.00 51.97 110 TYR A C 1
ATOM 903 O O . TYR A 1 110 ? -47.764 11.044 50.093 1.00 51.97 110 TYR A O 1
ATOM 911 N N . GLY A 1 111 ? -48.065 11.660 52.218 1.00 52.62 111 GLY A N 1
ATOM 912 C CA . GLY A 1 111 ? -48.517 10.330 52.659 1.00 52.62 111 GLY A CA 1
ATOM 913 C C . GLY A 1 111 ? -49.955 9.985 52.240 1.00 52.62 111 GLY A C 1
ATOM 914 O O . GLY A 1 111 ? -50.235 8.843 51.900 1.00 52.62 111 GLY A O 1
ATOM 915 N N . GLY A 1 112 ? -50.863 10.969 52.217 1.00 52.97 112 GLY A N 1
ATOM 916 C CA . GLY A 1 112 ? -52.286 10.734 51.920 1.00 52.97 112 GLY A CA 1
ATOM 917 C C . GLY A 1 112 ? -52.628 10.676 50.427 1.00 52.97 112 GLY A C 1
ATOM 918 O O . GLY A 1 112 ? -53.440 9.856 50.012 1.00 52.97 112 GLY A O 1
ATOM 919 N N . LEU A 1 113 ? -51.981 11.505 49.601 1.00 55.06 113 LEU A N 1
ATOM 920 C CA . LEU A 1 113 ? -52.262 11.578 48.159 1.00 55.06 113 LEU A CA 1
ATOM 921 C C . LEU A 1 113 ? -51.701 10.377 47.378 1.00 55.06 113 LEU A C 1
ATOM 923 O O . LEU A 1 113 ? -52.290 9.970 46.380 1.00 55.06 113 LEU A O 1
ATOM 927 N N . LEU A 1 114 ? -50.609 9.766 47.855 1.00 55.72 114 LEU A N 1
ATOM 928 C CA . LEU A 1 114 ? -49.998 8.603 47.206 1.00 55.72 114 LEU A CA 1
ATOM 929 C C . LEU A 1 114 ? -50.898 7.357 47.299 1.00 55.72 114 LEU A C 1
ATOM 931 O O . LEU A 1 114 ? -51.017 6.617 46.330 1.00 55.72 114 LEU A O 1
ATOM 935 N N . ALA A 1 115 ? -51.581 7.149 48.429 1.00 58.88 115 ALA A N 1
ATOM 936 C CA . ALA A 1 115 ? -52.459 5.993 48.630 1.00 58.88 115 ALA A CA 1
ATOM 937 C C . ALA A 1 115 ? -53.721 6.045 47.749 1.00 58.88 115 ALA A C 1
ATOM 939 O O . ALA A 1 115 ? -54.146 5.024 47.211 1.00 58.88 115 ALA A O 1
ATOM 940 N N . VAL A 1 116 ? -54.286 7.241 47.547 1.00 64.44 116 VAL A N 1
ATOM 941 C CA . VAL A 1 116 ? -55.445 7.447 46.663 1.00 64.44 116 VAL A CA 1
ATOM 942 C C . VAL A 1 116 ? -55.045 7.300 45.194 1.00 64.44 116 VAL A C 1
ATOM 944 O O . VAL A 1 116 ? -55.767 6.665 44.432 1.00 64.44 116 VAL A O 1
ATOM 947 N N . ALA A 1 117 ? -53.866 7.798 44.805 1.00 66.50 117 ALA A N 1
ATOM 948 C CA . ALA A 1 117 ? -53.328 7.585 43.462 1.00 66.50 117 ALA A CA 1
ATOM 949 C C . ALA A 1 117 ? -53.071 6.095 43.175 1.00 66.50 117 ALA A C 1
ATOM 951 O O . ALA A 1 117 ? -53.415 5.622 42.100 1.00 66.50 117 ALA A O 1
ATOM 952 N N . ILE A 1 118 ? -52.548 5.333 44.144 1.00 66.81 118 ILE A N 1
ATOM 953 C CA . ILE A 1 118 ? -52.353 3.880 44.009 1.00 66.81 118 ILE A CA 1
ATOM 954 C C . ILE A 1 118 ? -53.703 3.151 43.869 1.00 66.81 118 ILE A C 1
ATOM 956 O O . ILE A 1 118 ? -53.830 2.287 43.008 1.00 66.81 118 ILE A O 1
ATOM 960 N N . MET A 1 119 ? -54.730 3.527 44.640 1.00 67.50 119 MET A N 1
ATOM 961 C CA . MET A 1 119 ? -56.081 2.946 44.526 1.00 67.50 119 MET A CA 1
ATOM 962 C C . MET A 1 119 ? -56.754 3.236 43.177 1.00 67.50 119 MET A C 1
ATOM 964 O O . MET A 1 119 ? -57.368 2.345 42.595 1.00 67.50 119 MET A O 1
ATOM 968 N N . ILE A 1 120 ? -56.614 4.458 42.656 1.00 70.44 120 ILE A N 1
ATOM 969 C CA . ILE A 1 120 ? -57.132 4.824 41.330 1.00 70.44 120 ILE A CA 1
ATOM 970 C C . ILE A 1 120 ? -56.366 4.070 40.238 1.00 70.44 120 ILE A C 1
ATOM 972 O O . ILE A 1 120 ? -56.991 3.535 39.329 1.00 70.44 120 ILE A O 1
ATOM 976 N N . SER A 1 121 ? -55.041 3.940 40.357 1.00 67.44 121 SER A N 1
ATOM 977 C CA . SER A 1 121 ? -54.236 3.146 39.425 1.00 67.44 121 SER A CA 1
ATOM 978 C C . SER A 1 121 ? -54.655 1.675 39.398 1.00 67.44 121 SER A C 1
ATOM 980 O O . SER A 1 121 ? -54.728 1.108 38.318 1.00 67.44 121 SER A O 1
ATOM 982 N N . VAL A 1 122 ? -54.994 1.062 40.540 1.00 68.62 122 VAL A N 1
ATOM 983 C CA . VAL A 1 122 ? -55.480 -0.334 40.599 1.00 68.62 122 VAL A CA 1
ATOM 984 C C . VAL A 1 122 ? -56.859 -0.489 39.942 1.00 68.62 122 VAL A C 1
ATOM 986 O O . VAL A 1 122 ? -57.084 -1.455 39.217 1.00 68.62 122 VAL A O 1
ATOM 989 N N . LEU A 1 123 ? -57.769 0.473 40.134 1.00 63.62 123 LEU A N 1
ATOM 990 C CA . LEU A 1 123 ? -59.097 0.461 39.500 1.00 63.62 123 LEU A CA 1
ATOM 991 C C . LEU A 1 123 ? -59.037 0.717 37.985 1.00 63.62 123 LEU A C 1
ATOM 993 O O . LEU A 1 123 ? -59.798 0.113 37.234 1.00 63.62 123 LEU A O 1
ATOM 997 N N . VAL A 1 124 ? -58.116 1.571 37.532 1.00 64.88 124 VAL A N 1
ATOM 998 C CA . VAL A 1 124 ? -57.841 1.795 36.104 1.00 64.88 124 VAL A CA 1
ATOM 999 C C . VAL A 1 124 ? -57.159 0.570 35.483 1.00 64.88 124 VAL A C 1
ATOM 1001 O O . VAL A 1 124 ? -57.507 0.195 34.370 1.00 64.88 124 VAL A O 1
ATOM 1004 N N . PHE A 1 125 ? -56.260 -0.105 36.208 1.00 57.50 125 PHE A N 1
ATOM 1005 C CA . PHE A 1 125 ? -55.578 -1.322 35.747 1.00 57.50 125 PHE A CA 1
ATOM 1006 C C . PHE A 1 125 ? -56.548 -2.507 35.581 1.00 57.50 125 PHE A C 1
ATOM 1008 O O . PHE A 1 125 ? -56.524 -3.173 34.551 1.00 57.50 125 PHE A O 1
ATOM 1015 N N . GLY A 1 126 ? -57.482 -2.709 36.521 1.00 59.34 126 GLY A N 1
ATOM 1016 C CA . GLY A 1 126 ? -58.487 -3.783 36.442 1.00 59.34 126 GLY A CA 1
ATOM 1017 C C . GLY A 1 126 ? -59.574 -3.586 35.372 1.00 59.34 126 GLY A C 1
ATOM 1018 O O . GLY A 1 126 ? -60.207 -4.551 34.951 1.00 59.34 126 GLY A O 1
ATOM 1019 N N . LEU A 1 127 ? -59.788 -2.353 34.896 1.00 58.06 127 LEU A N 1
ATOM 1020 C CA . LEU A 1 127 ? -60.664 -2.053 33.752 1.00 58.06 127 LEU A CA 1
ATOM 1021 C C . LEU A 1 127 ? -59.924 -2.068 32.399 1.00 58.06 127 LEU A C 1
ATOM 1023 O O . LEU A 1 127 ? -60.577 -2.009 31.361 1.00 58.06 127 LEU A O 1
ATOM 1027 N N . TRP A 1 128 ? -58.592 -2.180 32.402 1.00 52.19 128 TRP A N 1
ATOM 1028 C CA . TRP A 1 128 ? -57.729 -2.174 31.213 1.00 52.19 128 TRP A CA 1
ATOM 1029 C C . TRP A 1 128 ? -57.317 -3.588 30.746 1.00 52.19 128 TRP A C 1
ATOM 1031 O O . TRP A 1 128 ? -56.875 -3.773 29.615 1.00 52.19 128 TRP A O 1
ATOM 1041 N N . GLU A 1 129 ? -57.532 -4.626 31.561 1.00 54.78 129 GLU A N 1
ATOM 1042 C CA . GLU A 1 129 ? -57.124 -6.009 31.246 1.00 54.78 129 GLU A CA 1
ATOM 1043 C C . GLU A 1 129 ? -57.976 -6.714 30.172 1.00 54.78 129 GLU A C 1
ATOM 1045 O O . GLU A 1 129 ? -57.581 -7.773 29.680 1.00 54.78 129 GLU A O 1
ATOM 1050 N N . ARG A 1 130 ? -59.120 -6.143 29.764 1.00 53.22 130 ARG A N 1
ATOM 1051 C CA . ARG A 1 130 ? -60.022 -6.763 28.772 1.00 53.22 130 ARG A CA 1
ATOM 1052 C C . ARG A 1 130 ? -59.684 -6.424 27.316 1.00 53.22 130 ARG A C 1
ATOM 1054 O O . ARG A 1 130 ? -59.974 -7.227 26.434 1.00 53.22 130 ARG A O 1
ATOM 1061 N N . ASP A 1 131 ? -59.052 -5.280 27.071 1.00 52.84 131 ASP A N 1
ATOM 1062 C CA . ASP A 1 131 ? -58.681 -4.853 25.714 1.00 52.84 131 ASP A CA 1
ATOM 1063 C C . ASP A 1 131 ? -57.261 -5.324 25.334 1.00 52.84 131 ASP A C 1
ATOM 1065 O O . ASP A 1 131 ? -56.992 -5.619 24.171 1.00 52.84 131 ASP A O 1
ATOM 1069 N N . TYR A 1 132 ? -56.389 -5.537 26.328 1.00 53.88 132 TYR A N 1
ATOM 1070 C CA . TYR A 1 132 ? -54.996 -5.966 26.142 1.00 53.88 132 TYR A CA 1
ATOM 1071 C C . TYR A 1 132 ? -54.844 -7.388 25.567 1.00 53.88 132 TYR A C 1
ATOM 1073 O O . TYR A 1 132 ? -53.876 -7.700 24.873 1.00 53.88 132 TYR A O 1
ATOM 1081 N N . THR A 1 133 ? -55.795 -8.282 25.853 1.00 52.91 133 THR A N 1
ATOM 1082 C CA . THR A 1 133 ? -55.736 -9.687 25.415 1.00 52.91 133 THR A CA 1
ATOM 1083 C C . THR A 1 133 ? -56.133 -9.861 23.947 1.00 52.91 133 THR A C 1
ATOM 1085 O O . THR A 1 133 ? -55.511 -10.658 23.252 1.00 52.91 133 THR A O 1
ATOM 1088 N N . ARG A 1 134 ? -57.095 -9.072 23.441 1.00 52.53 134 ARG A N 1
ATOM 1089 C CA . ARG A 1 134 ? -57.482 -9.085 22.015 1.00 52.53 134 ARG A CA 1
ATOM 1090 C C . ARG A 1 134 ? -56.419 -8.477 21.105 1.00 52.53 134 ARG A C 1
ATOM 1092 O O . ARG A 1 134 ? -56.229 -8.953 19.992 1.00 52.53 134 ARG A O 1
ATOM 1099 N N . GLU A 1 135 ? -55.729 -7.448 21.586 1.00 57.88 135 GLU A N 1
ATOM 1100 C CA . GLU A 1 135 ? -54.607 -6.824 20.883 1.00 57.88 135 GLU A CA 1
ATOM 1101 C C . GLU A 1 135 ? -53.421 -7.798 20.762 1.00 57.88 135 GLU A C 1
ATOM 1103 O O . GLU A 1 135 ? -52.843 -7.933 19.690 1.00 57.88 135 GLU A O 1
ATOM 1108 N N . LYS A 1 136 ? -53.132 -8.585 21.810 1.00 56.94 136 LYS A N 1
ATOM 1109 C CA . LYS A 1 136 ? -52.080 -9.618 21.783 1.00 56.94 136 LYS A CA 1
ATOM 1110 C C . LYS A 1 136 ? -52.367 -10.799 20.856 1.00 56.94 136 LYS A C 1
ATOM 1112 O O . LYS A 1 136 ? -51.435 -11.306 20.244 1.00 56.94 136 LYS A O 1
ATOM 1117 N N . GLU A 1 137 ? -53.619 -11.240 20.744 1.00 60.06 137 GLU A N 1
ATOM 1118 C CA . GLU A 1 137 ? -53.994 -12.319 19.816 1.00 60.06 137 GLU A CA 1
ATOM 1119 C C . GLU A 1 137 ? -53.991 -11.854 18.349 1.00 60.06 137 GLU A C 1
ATOM 1121 O O . GLU A 1 137 ? -53.625 -12.630 17.469 1.00 60.06 137 GLU A O 1
ATOM 1126 N N . ALA A 1 138 ? -54.325 -10.585 18.083 1.00 59.38 138 ALA A N 1
ATOM 1127 C CA . ALA A 1 138 ? -54.213 -9.986 16.751 1.00 59.38 138 ALA A CA 1
ATOM 1128 C C . ALA A 1 138 ? -52.746 -9.762 16.334 1.00 59.38 138 ALA A C 1
ATOM 1130 O O . ALA A 1 138 ? -52.380 -10.117 15.217 1.00 59.38 138 ALA A O 1
ATOM 1131 N N . ILE A 1 139 ? -51.894 -9.275 17.247 1.00 57.84 139 ILE A N 1
ATOM 1132 C CA . ILE A 1 139 ? -50.447 -9.114 17.019 1.00 57.84 139 ILE A CA 1
ATOM 1133 C C . ILE A 1 139 ? -49.768 -10.477 16.812 1.00 57.84 139 ILE A C 1
ATOM 1135 O O . ILE A 1 139 ? -48.986 -10.621 15.883 1.00 57.84 139 ILE A O 1
ATOM 1139 N N . ALA A 1 140 ? -50.114 -11.513 17.585 1.00 58.94 140 ALA A N 1
ATOM 1140 C CA . ALA A 1 140 ? -49.531 -12.851 17.419 1.00 58.94 140 ALA A CA 1
ATOM 1141 C C . ALA A 1 140 ? -49.919 -13.536 16.088 1.00 58.94 140 ALA A C 1
ATOM 1143 O O . ALA A 1 140 ? -49.144 -14.332 15.553 1.00 58.94 140 ALA A O 1
ATOM 1144 N N . ALA A 1 141 ? -51.104 -13.231 15.543 1.00 55.03 141 ALA A N 1
ATOM 1145 C CA . ALA A 1 141 ? -51.551 -13.713 14.233 1.00 55.03 141 ALA A CA 1
ATOM 1146 C C . ALA A 1 141 ? -50.945 -12.916 13.058 1.00 55.03 141 ALA A C 1
ATOM 1148 O O . ALA A 1 141 ? -50.801 -13.455 11.963 1.00 55.03 141 ALA A O 1
ATOM 1149 N N . GLU A 1 142 ? -50.563 -11.656 13.283 1.00 56.06 142 GLU A N 1
ATOM 1150 C CA . GLU A 1 142 ? -49.849 -10.808 12.318 1.00 56.06 142 GLU A CA 1
ATOM 1151 C C . GLU A 1 142 ? -48.328 -11.088 12.329 1.00 56.06 142 GLU A C 1
ATOM 1153 O O . GLU A 1 142 ? -47.686 -11.132 11.280 1.00 56.06 142 GLU A O 1
ATOM 1158 N N . GLU A 1 143 ? -47.757 -11.424 13.491 1.00 55.53 143 GLU A N 1
ATOM 1159 C CA . GLU A 1 143 ? -46.352 -11.828 13.671 1.00 55.53 143 GLU A CA 1
ATOM 1160 C C . GLU A 1 143 ? -46.019 -13.186 13.032 1.00 55.53 143 GLU A C 1
ATOM 1162 O O . GLU A 1 143 ? -44.859 -13.451 12.727 1.00 55.53 143 GLU A O 1
ATOM 1167 N N . THR A 1 144 ? -47.011 -14.040 12.746 1.00 48.16 144 THR A N 1
ATOM 1168 C CA . THR A 1 144 ? -46.776 -15.291 11.997 1.00 48.16 144 THR A CA 1
ATOM 1169 C C . THR A 1 144 ? -46.602 -15.071 10.487 1.00 48.16 144 THR A C 1
ATOM 1171 O O . THR A 1 144 ? -46.189 -15.995 9.787 1.00 48.16 144 THR A O 1
ATOM 1174 N N . GLN A 1 145 ? -46.879 -13.862 9.977 1.00 50.19 145 GLN A N 1
ATOM 1175 C CA . GLN A 1 145 ? -46.619 -13.452 8.589 1.00 50.19 145 GLN A CA 1
ATOM 1176 C C . GLN A 1 145 ? -45.493 -12.415 8.442 1.00 50.19 145 GLN A C 1
ATOM 1178 O O . GLN A 1 145 ? -45.091 -12.119 7.317 1.00 50.19 145 GLN A O 1
ATOM 1183 N N . ALA A 1 146 ? -44.927 -11.908 9.538 1.00 52.84 146 ALA A N 1
ATOM 1184 C CA . ALA A 1 146 ? -43.720 -11.089 9.509 1.00 52.84 146 ALA A CA 1
ATOM 1185 C C . ALA A 1 146 ? -42.480 -11.994 9.532 1.00 52.84 146 ALA A C 1
ATOM 1187 O O . ALA A 1 146 ? -41.791 -12.149 10.539 1.00 52.84 146 ALA A O 1
ATOM 1188 N N . GLU A 1 147 ? -42.239 -12.630 8.389 1.00 57.88 147 GLU A N 1
ATOM 1189 C CA . GLU A 1 147 ? -40.992 -13.304 8.054 1.00 57.88 147 GLU A CA 1
ATOM 1190 C C . GLU A 1 147 ? -39.799 -12.419 8.436 1.00 57.88 147 GLU A C 1
ATOM 1192 O O . GLU A 1 147 ? -39.721 -11.240 8.081 1.00 57.88 147 GLU A O 1
ATOM 1197 N N . VAL A 1 148 ? -38.896 -13.008 9.218 1.00 49.28 148 VAL A N 1
ATOM 1198 C CA . VAL A 1 148 ? -37.651 -12.425 9.703 1.00 49.28 148 VAL A CA 1
ATOM 1199 C C . VAL A 1 148 ? -36.878 -11.845 8.522 1.00 49.28 148 VAL A C 1
ATOM 1201 O O . VAL A 1 148 ? -36.171 -12.549 7.805 1.00 49.28 148 VAL A O 1
ATOM 1204 N N . LYS A 1 149 ? -36.987 -10.531 8.330 1.00 54.16 149 LYS A N 1
ATOM 1205 C CA . LYS A 1 149 ? -36.039 -9.758 7.537 1.00 54.16 149 LYS A CA 1
ATOM 1206 C C . LYS A 1 149 ? -34.780 -9.604 8.389 1.00 54.16 149 LYS A C 1
ATOM 1208 O O . LYS A 1 149 ? -34.539 -8.558 8.983 1.00 54.16 149 LYS A O 1
ATOM 1213 N N . GLU A 1 150 ? -34.029 -10.693 8.523 1.00 59.78 150 GLU A N 1
ATOM 1214 C CA . GLU A 1 150 ? -32.643 -10.634 8.969 1.00 59.78 150 GLU A CA 1
ATOM 1215 C C . GLU A 1 150 ? -31.933 -9.725 7.962 1.00 59.78 150 GLU A C 1
ATOM 1217 O O . GLU A 1 150 ? -31.807 -10.065 6.784 1.00 59.78 150 GLU A O 1
ATOM 1222 N N . GLU A 1 151 ? -31.530 -8.525 8.384 1.00 56.28 151 GLU A N 1
ATOM 1223 C CA . GLU A 1 151 ? -30.519 -7.786 7.639 1.00 56.28 151 GLU A CA 1
ATOM 1224 C C . GLU A 1 151 ? -29.248 -8.628 7.709 1.00 56.28 151 GLU A C 1
ATOM 1226 O O . GLU A 1 151 ? -28.475 -8.556 8.664 1.00 56.28 151 GLU A O 1
ATOM 1231 N N . VAL A 1 152 ? -29.071 -9.496 6.713 1.00 55.53 152 VAL A N 1
ATOM 1232 C CA . VAL A 1 152 ? -27.798 -10.148 6.455 1.00 55.53 152 VAL A CA 1
ATOM 1233 C C . VAL A 1 152 ? -26.818 -9.005 6.247 1.00 55.53 152 VAL A C 1
ATOM 1235 O O . VAL A 1 152 ? -26.866 -8.313 5.231 1.00 55.53 152 VAL A O 1
ATOM 1238 N N . ILE A 1 153 ? -25.971 -8.760 7.242 1.00 57.28 153 ILE A N 1
ATOM 1239 C CA . ILE A 1 153 ? -24.851 -7.832 7.128 1.00 57.28 153 ILE A CA 1
ATOM 1240 C C . ILE A 1 153 ? -23.887 -8.490 6.146 1.00 57.28 153 ILE A C 1
ATOM 1242 O O . ILE A 1 153 ? -23.047 -9.306 6.519 1.00 57.28 153 ILE A O 1
ATOM 1246 N N . VAL A 1 154 ? -24.099 -8.237 4.857 1.00 73.88 154 VAL A N 1
ATOM 1247 C CA . VAL A 1 154 ? -23.287 -8.827 3.802 1.00 73.88 154 VAL A CA 1
ATOM 1248 C C . VAL A 1 154 ? -21.914 -8.167 3.870 1.00 73.88 154 VAL A C 1
ATOM 1250 O O . VAL A 1 154 ? -21.767 -6.993 3.541 1.00 73.88 154 VAL A O 1
ATOM 1253 N N . PHE A 1 155 ? -20.914 -8.912 4.340 1.00 84.69 155 PHE A N 1
ATOM 1254 C CA . PHE A 1 155 ? -19.535 -8.441 4.409 1.00 84.69 155 PHE A CA 1
ATOM 1255 C C . PHE A 1 155 ? -18.992 -8.129 3.007 1.00 84.69 155 PHE A C 1
ATOM 1257 O O . PHE A 1 155 ? -19.195 -8.912 2.081 1.00 84.69 155 PHE A O 1
ATOM 1264 N N . GLY A 1 156 ? -18.249 -7.028 2.877 1.00 87.25 156 GLY A N 1
ATOM 1265 C CA . GLY A 1 156 ? -17.482 -6.693 1.678 1.00 87.25 156 GLY A CA 1
ATOM 1266 C C . GLY A 1 156 ? -18.249 -5.918 0.600 1.00 87.25 156 GLY A C 1
ATOM 1267 O O . GLY A 1 156 ? -19.397 -6.220 0.264 1.00 87.25 156 GLY A O 1
ATOM 1268 N N . ASP A 1 157 ? -17.553 -4.941 0.025 1.00 92.31 157 ASP A N 1
ATOM 1269 C CA . ASP A 1 157 ? -17.979 -4.031 -1.044 1.00 92.31 157 ASP A CA 1
ATOM 1270 C C . ASP A 1 157 ? -17.387 -4.417 -2.417 1.00 92.31 157 ASP A C 1
ATOM 1272 O O . ASP A 1 157 ? -17.569 -3.714 -3.409 1.00 92.31 157 ASP A O 1
ATOM 1276 N N . ALA A 1 158 ? -16.688 -5.549 -2.513 1.00 92.94 158 ALA A N 1
ATOM 1277 C CA . ALA A 1 158 ? -16.162 -6.079 -3.763 1.00 92.94 158 ALA A CA 1
ATOM 1278 C C . ALA A 1 158 ? -16.238 -7.609 -3.829 1.00 92.94 158 ALA A C 1
ATOM 1280 O O . ALA A 1 158 ? -16.318 -8.306 -2.817 1.00 92.94 158 ALA A O 1
ATOM 1281 N N . LEU A 1 159 ? -16.196 -8.135 -5.052 1.00 94.88 159 LEU A N 1
ATOM 1282 C CA . LEU A 1 159 ? -16.160 -9.563 -5.359 1.00 94.88 159 LEU A CA 1
ATOM 1283 C C . LEU A 1 159 ? -14.854 -9.937 -6.045 1.00 94.88 159 LEU A C 1
ATOM 1285 O O . LEU A 1 159 ? -14.423 -9.256 -6.978 1.00 94.88 159 LEU A O 1
ATOM 1289 N N . ILE A 1 160 ? -14.291 -11.073 -5.649 1.00 95.88 160 ILE A N 1
ATOM 1290 C CA . ILE A 1 160 ? -13.212 -11.722 -6.390 1.00 95.88 160 ILE A CA 1
ATOM 1291 C C . ILE A 1 160 ? -13.798 -12.409 -7.624 1.00 95.88 160 ILE A C 1
ATOM 1293 O O . ILE A 1 160 ? -14.751 -13.175 -7.517 1.00 95.88 160 ILE A O 1
ATOM 1297 N N . THR A 1 161 ? -13.258 -12.142 -8.809 1.00 95.00 161 THR A N 1
ATOM 1298 C CA . THR A 1 161 ? -13.814 -12.646 -10.081 1.00 95.00 161 THR A CA 1
ATOM 1299 C C . THR A 1 161 ? -13.047 -13.823 -10.682 1.00 95.00 161 THR A C 1
ATOM 1301 O O . THR A 1 161 ? -13.521 -14.412 -11.651 1.00 95.00 161 THR A O 1
ATOM 1304 N N . GLY A 1 162 ? -11.885 -14.178 -10.127 1.00 87.12 162 GLY A N 1
ATOM 1305 C CA . GLY A 1 162 ? -11.040 -15.274 -10.608 1.00 87.12 162 GLY A CA 1
ATOM 1306 C C . GLY A 1 162 ? -10.963 -16.457 -9.643 1.00 87.12 162 GLY A C 1
ATOM 1307 O O . GLY A 1 162 ? -11.206 -16.306 -8.447 1.00 87.12 162 GLY A O 1
ATOM 1308 N N . ASP A 1 163 ? -10.569 -17.614 -10.170 1.00 91.12 163 ASP A N 1
ATOM 1309 C CA . ASP A 1 163 ? -10.236 -18.808 -9.387 1.00 91.12 163 ASP A CA 1
ATOM 1310 C C . ASP A 1 163 ? -8.721 -18.868 -9.131 1.00 91.12 163 ASP A C 1
ATOM 1312 O O . ASP A 1 163 ? -7.921 -18.543 -10.013 1.00 91.12 163 ASP A O 1
ATOM 1316 N N . GLY A 1 164 ? -8.312 -19.284 -7.931 1.00 90.19 164 GLY A N 1
ATOM 1317 C CA . GLY A 1 164 ? -6.899 -19.366 -7.542 1.00 90.19 164 GLY A CA 1
ATOM 1318 C C . GLY A 1 164 ? -6.186 -18.008 -7.487 1.00 90.19 164 GLY A C 1
ATOM 1319 O O . GLY A 1 164 ? -5.010 -17.909 -7.840 1.00 90.19 164 GLY A O 1
ATOM 1320 N N . VAL A 1 165 ? -6.886 -16.939 -7.097 1.00 94.56 165 VAL A N 1
ATOM 1321 C CA . VAL A 1 165 ? -6.306 -15.586 -7.040 1.00 94.56 165 VAL A CA 1
ATOM 1322 C C . VAL A 1 165 ? -5.436 -15.449 -5.795 1.00 94.56 165 VAL A C 1
ATOM 1324 O O . VAL A 1 165 ? -5.875 -15.731 -4.687 1.00 94.56 165 VAL A O 1
ATOM 1327 N N . ASN A 1 166 ? -4.205 -14.967 -5.945 1.00 96.00 166 ASN A N 1
ATOM 1328 C CA . ASN A 1 166 ? -3.294 -14.811 -4.810 1.00 96.00 166 ASN A CA 1
ATOM 1329 C C . ASN A 1 166 ? -3.593 -13.537 -4.009 1.00 96.00 166 ASN A C 1
ATOM 1331 O O . ASN A 1 166 ? -3.625 -12.442 -4.574 1.00 96.00 166 ASN A O 1
ATOM 1335 N N . LEU A 1 167 ? -3.683 -13.676 -2.688 1.00 94.56 167 LEU A N 1
ATOM 1336 C CA . LEU A 1 167 ? -3.640 -12.578 -1.730 1.00 94.56 167 LEU A CA 1
ATOM 1337 C C . LEU A 1 167 ? -2.189 -12.366 -1.290 1.00 94.56 167 LEU A C 1
ATOM 1339 O O . LEU A 1 167 ? -1.583 -13.224 -0.646 1.00 94.56 167 LEU A O 1
ATOM 1343 N N . ARG A 1 168 ? -1.603 -11.227 -1.655 1.00 94.38 168 ARG A N 1
ATOM 1344 C CA . ARG A 1 168 ? -0.167 -10.974 -1.473 1.00 94.38 168 ARG A CA 1
ATOM 1345 C C . ARG A 1 168 ? 0.136 -10.009 -0.343 1.00 94.38 168 ARG A C 1
ATOM 1347 O O . ARG A 1 168 ? -0.669 -9.146 -0.007 1.00 94.38 168 ARG A O 1
ATOM 1354 N N . PHE A 1 169 ? 1.347 -10.105 0.196 1.00 84.50 169 PHE A N 1
ATOM 1355 C CA . PHE A 1 169 ? 1.811 -9.213 1.258 1.00 84.50 169 PHE A CA 1
ATOM 1356 C C . PHE A 1 169 ? 1.982 -7.761 0.802 1.00 84.50 169 PHE A C 1
ATOM 1358 O O . PHE A 1 169 ? 1.718 -6.831 1.562 1.00 84.50 169 PHE A O 1
ATOM 1365 N N . GLY A 1 170 ? 2.356 -7.554 -0.461 1.00 88.62 170 GLY A N 1
ATOM 1366 C CA . GLY A 1 170 ? 2.513 -6.224 -1.048 1.00 88.62 170 GLY A CA 1
ATOM 1367 C C . GLY A 1 170 ? 2.008 -6.152 -2.489 1.00 88.62 170 GLY A C 1
ATOM 1368 O O . GLY A 1 170 ? 1.814 -7.203 -3.107 1.00 88.62 170 GLY A O 1
ATOM 1369 N N . PRO A 1 171 ? 1.853 -4.937 -3.044 1.00 88.94 171 PRO A N 1
ATOM 1370 C CA . PRO A 1 171 ? 1.292 -4.688 -4.372 1.00 88.94 171 PRO A CA 1
ATOM 1371 C C . PRO A 1 171 ? 2.302 -4.977 -5.496 1.00 88.94 171 PRO A C 1
ATOM 1373 O O . PRO A 1 171 ? 2.753 -4.093 -6.221 1.00 88.94 171 PRO A O 1
ATOM 1376 N N . SER A 1 172 ? 2.738 -6.228 -5.600 1.00 85.50 172 SER A N 1
ATOM 1377 C CA . SER A 1 172 ? 3.656 -6.702 -6.636 1.00 85.50 172 SER A CA 1
ATOM 1378 C C . SER A 1 172 ? 3.453 -8.195 -6.862 1.00 85.50 172 SER A C 1
ATOM 1380 O O . SER A 1 172 ? 3.080 -8.929 -5.955 1.00 85.50 172 SER A O 1
ATOM 1382 N N . THR A 1 173 ? 3.749 -8.692 -8.060 1.00 83.25 173 THR A N 1
ATOM 1383 C CA . THR A 1 173 ? 3.728 -10.136 -8.339 1.00 83.25 173 THR A CA 1
ATOM 1384 C C . THR A 1 173 ? 4.907 -10.881 -7.704 1.00 83.25 173 THR A C 1
ATOM 1386 O O . THR A 1 173 ? 4.873 -12.107 -7.619 1.00 83.25 173 THR A O 1
ATOM 1389 N N . SER A 1 174 ? 5.934 -10.156 -7.248 1.00 85.94 174 SER A N 1
ATOM 1390 C CA . SER A 1 174 ? 7.152 -10.703 -6.636 1.00 85.94 174 SER A CA 1
ATOM 1391 C C . SER A 1 174 ? 7.096 -10.821 -5.110 1.00 85.94 174 SER A C 1
ATOM 1393 O O . SER A 1 174 ? 8.048 -11.313 -4.512 1.00 85.94 174 SER A O 1
ATOM 1395 N N . THR A 1 175 ? 6.043 -10.317 -4.465 1.00 79.56 175 THR A N 1
ATOM 1396 C CA . THR A 1 175 ? 5.874 -10.385 -3.006 1.00 79.56 175 THR A CA 1
ATOM 1397 C C . THR A 1 175 ? 5.310 -11.738 -2.586 1.00 79.56 175 THR A C 1
ATOM 1399 O O . THR A 1 175 ? 4.690 -12.446 -3.385 1.00 79.56 175 THR A O 1
ATOM 1402 N N . GLU A 1 176 ? 5.522 -12.095 -1.322 1.00 83.50 176 GLU A N 1
ATOM 1403 C CA . GLU A 1 176 ? 5.014 -13.334 -0.737 1.00 83.50 176 GLU A CA 1
ATOM 1404 C C . GLU A 1 176 ? 3.484 -13.435 -0.842 1.00 83.50 176 GLU A C 1
ATOM 1406 O O . GLU A 1 176 ? 2.762 -12.435 -0.755 1.00 83.50 176 GLU A O 1
ATOM 1411 N N . ILE A 1 177 ? 3.003 -14.659 -1.054 1.00 93.12 177 ILE A N 1
ATOM 1412 C CA . ILE A 1 177 ? 1.582 -14.999 -1.057 1.00 93.12 177 ILE A CA 1
ATOM 1413 C C . ILE A 1 177 ? 1.207 -15.325 0.388 1.00 93.12 177 ILE A C 1
ATOM 1415 O O . ILE A 1 177 ? 1.727 -16.283 0.950 1.00 93.12 177 ILE A O 1
ATOM 1419 N N . ILE A 1 178 ? 0.333 -14.515 0.984 1.00 91.62 178 ILE A N 1
ATOM 1420 C CA . ILE A 1 178 ? -0.176 -14.741 2.343 1.00 91.62 178 ILE A CA 1
ATOM 1421 C C . ILE A 1 178 ? -1.255 -15.823 2.310 1.00 91.62 178 ILE A C 1
ATOM 1423 O O . ILE A 1 178 ? -1.334 -16.652 3.211 1.00 91.62 178 ILE A O 1
ATOM 1427 N N . ASP A 1 179 ? -2.108 -15.777 1.287 1.00 92.56 179 ASP A N 1
ATOM 1428 C CA . ASP A 1 179 ? -3.266 -16.655 1.148 1.00 92.56 179 ASP A CA 1
ATOM 1429 C C . ASP A 1 179 ? -3.737 -16.702 -0.317 1.00 92.56 179 ASP A C 1
ATOM 1431 O O . ASP A 1 179 ? -3.213 -15.982 -1.170 1.00 92.56 179 ASP A O 1
ATOM 1435 N N . THR A 1 180 ? -4.725 -17.538 -0.630 1.00 92.75 180 THR A N 1
ATOM 1436 C CA . THR A 1 180 ? -5.319 -17.666 -1.970 1.00 92.75 180 THR A CA 1
ATOM 1437 C C . THR A 1 180 ? -6.852 -17.673 -1.897 1.00 92.75 180 THR A C 1
ATOM 1439 O O . THR A 1 180 ? -7.464 -18.155 -0.942 1.00 92.75 180 THR A O 1
ATOM 1442 N N . PHE A 1 181 ? -7.491 -17.093 -2.910 1.00 92.44 181 PHE A N 1
ATOM 1443 C CA . PHE A 1 181 ? -8.921 -17.202 -3.174 1.00 92.44 181 PHE A CA 1
ATOM 1444 C C . PHE A 1 181 ? -9.136 -18.368 -4.131 1.00 92.44 181 PHE A C 1
ATOM 1446 O O . PHE A 1 181 ? -8.914 -18.240 -5.334 1.00 92.44 181 PHE A O 1
ATOM 1453 N N . ASP A 1 182 ? -9.540 -19.518 -3.598 1.00 89.81 182 ASP A N 1
ATOM 1454 C CA . ASP A 1 182 ? -9.659 -20.749 -4.387 1.00 89.81 182 ASP A CA 1
ATOM 1455 C C . ASP A 1 182 ? -10.783 -20.686 -5.429 1.00 89.81 182 ASP A C 1
ATOM 1457 O O . ASP A 1 182 ? -10.702 -21.353 -6.460 1.00 89.81 182 ASP A O 1
ATOM 1461 N N . LYS A 1 183 ? -11.828 -19.892 -5.167 1.00 88.31 183 LYS A N 1
ATOM 1462 C CA . LYS A 1 183 ? -13.010 -19.751 -6.024 1.00 88.31 183 LYS A CA 1
ATOM 1463 C C . LYS A 1 183 ? -13.382 -18.287 -6.218 1.00 88.31 183 LYS A C 1
ATOM 1465 O O . LYS A 1 183 ? -13.280 -17.488 -5.286 1.00 88.31 183 LYS A O 1
ATOM 1470 N N . MET A 1 184 ? -13.915 -17.972 -7.391 1.00 90.38 184 MET A N 1
ATOM 1471 C CA . MET A 1 184 ? -14.580 -16.695 -7.634 1.00 90.38 184 MET A CA 1
ATOM 1472 C C . MET A 1 184 ? -15.852 -16.524 -6.782 1.00 90.38 184 MET A C 1
ATOM 1474 O O . MET A 1 184 ? -16.470 -17.488 -6.327 1.00 90.38 184 MET A O 1
ATOM 1478 N N . GLY A 1 185 ? -16.285 -15.277 -6.624 1.00 88.81 185 GLY A N 1
ATOM 1479 C CA . GLY A 1 185 ? -17.504 -14.885 -5.918 1.00 88.81 185 GLY A CA 1
ATOM 1480 C C . GLY A 1 185 ? -17.318 -14.616 -4.428 1.00 88.81 185 GLY A C 1
ATOM 1481 O O . GLY A 1 185 ? -18.271 -14.192 -3.776 1.00 88.81 185 GLY A O 1
ATOM 1482 N N . GLU A 1 186 ? -16.117 -14.820 -3.884 1.00 92.81 186 GLU A N 1
ATOM 1483 C CA . GLU A 1 186 ? -15.828 -14.439 -2.506 1.00 92.81 186 GLU A CA 1
ATOM 1484 C C . GLU A 1 186 ? -15.904 -12.916 -2.344 1.00 92.81 186 GLU A C 1
ATOM 1486 O O . GLU A 1 186 ? -15.354 -12.164 -3.158 1.00 92.81 186 GLU A O 1
ATOM 1491 N N . ARG A 1 187 ? -16.606 -12.466 -1.298 1.00 93.19 187 ARG A N 1
ATOM 1492 C CA . ARG A 1 187 ? -16.727 -11.048 -0.967 1.00 93.19 187 ARG A CA 1
ATOM 1493 C C . ARG A 1 187 ? -15.568 -10.584 -0.107 1.00 93.19 187 ARG A C 1
ATOM 1495 O O . ARG A 1 187 ? -15.183 -11.235 0.862 1.00 93.19 187 ARG A O 1
ATOM 1502 N N . VAL A 1 188 ? -15.059 -9.415 -0.452 1.00 94.19 188 VAL A N 1
ATOM 1503 C CA . VAL A 1 188 ? -13.982 -8.746 0.264 1.00 94.19 188 VAL A CA 1
ATOM 1504 C C . VAL A 1 188 ? -14.308 -7.273 0.414 1.00 94.19 188 VAL A C 1
ATOM 1506 O O . VAL A 1 188 ? -15.078 -6.712 -0.360 1.00 94.19 188 VAL A O 1
ATOM 1509 N N . GLU A 1 189 ? -13.720 -6.651 1.421 1.00 94.94 189 GLU A N 1
ATOM 1510 C CA . GLU A 1 189 ? -13.798 -5.212 1.629 1.00 94.94 189 GLU A CA 1
ATOM 1511 C C . GLU A 1 189 ? -12.539 -4.545 1.085 1.00 94.94 189 GLU A C 1
ATOM 1513 O O . GLU A 1 189 ? -11.425 -4.907 1.476 1.00 94.94 189 GLU A O 1
ATOM 1518 N N . VAL A 1 190 ? -12.699 -3.573 0.195 1.00 93.31 190 VAL A N 1
ATOM 1519 C CA . VAL A 1 190 ? -11.609 -2.759 -0.333 1.00 93.31 190 VAL A CA 1
ATOM 1520 C C . VAL A 1 190 ? -11.228 -1.727 0.720 1.00 93.31 190 VAL A C 1
ATOM 1522 O O . VAL A 1 190 ? -12.038 -0.920 1.161 1.00 93.31 190 VAL A O 1
ATOM 1525 N N . ILE A 1 191 ? -9.965 -1.739 1.137 1.00 92.62 191 ILE A N 1
ATOM 1526 C CA . ILE A 1 191 ? -9.453 -0.797 2.128 1.00 92.62 191 ILE A CA 1
ATOM 1527 C C . ILE A 1 191 ? -8.939 0.443 1.386 1.00 92.62 191 ILE A C 1
ATOM 1529 O O . ILE A 1 191 ? -7.916 0.335 0.696 1.00 92.62 191 ILE A O 1
ATOM 1533 N N . PRO A 1 192 ? -9.543 1.633 1.578 1.00 82.81 192 PRO A N 1
ATOM 1534 C CA . PRO A 1 192 ? -9.044 2.868 0.985 1.00 82.81 192 PRO A CA 1
ATOM 1535 C C . PRO A 1 192 ? -7.588 3.108 1.387 1.00 82.81 192 PRO A C 1
ATOM 1537 O O . PRO A 1 192 ? -7.218 2.941 2.552 1.00 82.81 192 PRO A O 1
ATOM 1540 N N . GLN A 1 193 ? -6.752 3.470 0.418 1.00 78.44 193 GLN A N 1
ATOM 1541 C CA . GLN A 1 193 ? -5.362 3.850 0.653 1.00 78.44 193 GLN A CA 1
ATOM 1542 C C . GLN A 1 193 ? -5.201 5.349 0.395 1.00 78.44 193 GLN A C 1
ATOM 1544 O O . GLN A 1 193 ? -5.786 5.880 -0.547 1.00 78.44 193 GLN A O 1
ATOM 1549 N N . ASP A 1 194 ? -4.365 6.016 1.191 1.00 62.72 194 ASP A N 1
ATOM 1550 C CA . ASP A 1 194 ? -4.058 7.446 1.014 1.00 62.72 194 ASP A CA 1
ATOM 1551 C C . ASP A 1 194 ? -3.303 7.726 -0.301 1.00 62.72 194 ASP A C 1
ATOM 1553 O O . ASP A 1 194 ? -3.331 8.841 -0.821 1.00 62.72 194 ASP A O 1
ATOM 1557 N N . SER A 1 195 ? -2.657 6.696 -0.857 1.00 54.00 195 SER A N 1
ATOM 1558 C CA . SER A 1 195 ? -1.951 6.726 -2.136 1.00 54.00 195 SER A CA 1
ATOM 1559 C C . SER A 1 195 ? -2.474 5.615 -3.043 1.00 54.00 195 SER A C 1
ATOM 1561 O O . SER A 1 195 ? -2.507 4.450 -2.644 1.00 54.00 195 SER A O 1
ATOM 1563 N N . VAL A 1 196 ? -2.843 5.963 -4.277 1.00 69.50 196 VAL A N 1
ATOM 1564 C CA . VAL A 1 196 ? -3.268 4.992 -5.296 1.00 69.50 196 VAL A CA 1
ATOM 1565 C C . VAL A 1 196 ? -2.064 4.154 -5.721 1.00 69.50 196 VAL A C 1
ATOM 1567 O O . VAL A 1 196 ? -1.052 4.703 -6.157 1.00 69.50 196 VAL A O 1
ATOM 1570 N N . VAL A 1 197 ? -2.176 2.828 -5.622 1.00 72.75 197 VAL A N 1
ATOM 1571 C CA . VAL A 1 197 ? -1.178 1.904 -6.168 1.00 72.75 197 VAL A CA 1
ATOM 1572 C C . VAL A 1 197 ? -1.704 1.360 -7.497 1.00 72.75 197 VAL A C 1
ATOM 1574 O O . VAL A 1 197 ? -2.727 0.677 -7.502 1.00 72.75 197 VAL A O 1
ATOM 1577 N N . PRO A 1 198 ? -1.060 1.653 -8.641 1.00 74.25 198 PRO A N 1
ATOM 1578 C CA . PRO A 1 198 ? -1.582 1.238 -9.937 1.00 74.25 198 PRO A CA 1
ATOM 1579 C C . PRO A 1 198 ? -1.748 -0.280 -10.013 1.00 74.25 198 PRO A C 1
ATOM 1581 O O . PRO A 1 198 ? -0.792 -1.018 -9.774 1.00 74.25 198 PRO A O 1
ATOM 1584 N N . LYS A 1 199 ? -2.939 -0.737 -10.412 1.00 85.50 199 LYS A N 1
ATOM 1585 C CA . LYS A 1 199 ? -3.279 -2.150 -10.653 1.00 85.50 199 LYS A CA 1
ATOM 1586 C C . LYS A 1 199 ? -3.342 -3.050 -9.417 1.00 85.50 199 LYS A C 1
ATOM 1588 O O . LYS A 1 199 ? -3.483 -4.265 -9.547 1.00 85.50 199 LYS A O 1
ATOM 1593 N N . TRP A 1 200 ? -3.237 -2.480 -8.222 1.00 90.94 200 TRP A N 1
ATOM 1594 C CA . TRP A 1 200 ? -3.287 -3.233 -6.976 1.00 90.94 200 TRP A CA 1
ATOM 1595 C C . TRP A 1 200 ? -4.245 -2.587 -6.002 1.00 90.94 200 TRP A C 1
ATOM 1597 O O . TRP A 1 200 ? -4.176 -1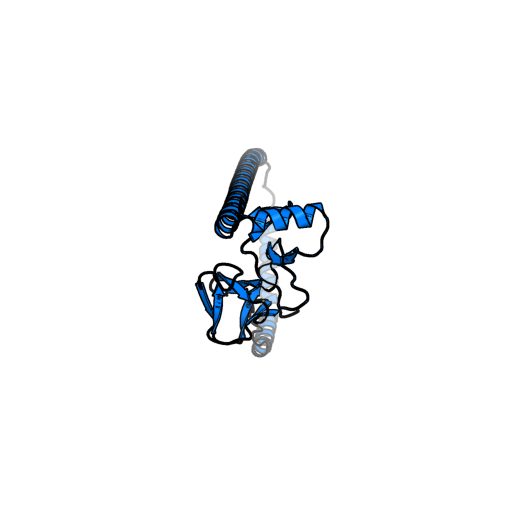.392 -5.734 1.00 90.94 200 TRP A O 1
ATOM 1607 N N . GLU A 1 201 ? -5.083 -3.419 -5.412 1.00 93.19 201 GLU A N 1
ATOM 1608 C CA . GLU A 1 201 ? -6.058 -3.005 -4.422 1.00 93.19 201 GLU A CA 1
ATOM 1609 C C . GLU A 1 201 ? -5.791 -3.762 -3.130 1.00 93.19 201 GLU A C 1
ATOM 1611 O O . GLU A 1 201 ? -5.483 -4.961 -3.126 1.00 93.19 201 GLU A O 1
ATOM 1616 N N . LYS A 1 202 ? -5.886 -3.043 -2.015 1.00 94.62 202 LYS A N 1
ATOM 1617 C CA . LYS A 1 202 ? -5.764 -3.651 -0.698 1.00 94.62 202 LYS A CA 1
ATOM 1618 C C . LYS A 1 202 ? -7.139 -4.110 -0.247 1.00 94.62 202 LYS A C 1
ATOM 1620 O O . LYS A 1 202 ? -8.078 -3.321 -0.257 1.00 94.62 202 LYS A O 1
ATOM 1625 N N . VAL A 1 203 ? -7.247 -5.361 0.180 1.00 95.50 203 VAL A N 1
ATOM 1626 C CA . VAL A 1 203 ? -8.524 -5.968 0.562 1.00 95.50 203 VAL A CA 1
ATOM 1627 C C . VAL A 1 203 ? -8.461 -6.623 1.935 1.00 95.50 203 VAL A C 1
ATOM 1629 O O . VAL A 1 203 ? -7.389 -7.017 2.409 1.00 95.50 203 VAL A O 1
ATOM 1632 N N . ARG A 1 204 ? -9.626 -6.745 2.571 1.00 94.19 204 ARG A N 1
ATOM 1633 C CA . ARG A 1 204 ? -9.860 -7.482 3.813 1.00 94.19 204 ARG A CA 1
ATOM 1634 C C . ARG A 1 204 ? -10.883 -8.587 3.573 1.00 94.19 204 ARG A C 1
ATOM 1636 O O . ARG A 1 204 ? -11.945 -8.336 3.011 1.00 94.19 204 ARG A O 1
ATOM 1643 N N . ARG A 1 205 ? -10.565 -9.793 4.038 1.00 92.94 205 ARG A N 1
ATOM 1644 C CA . ARG A 1 205 ? -11.481 -10.937 4.121 1.00 92.94 205 ARG A CA 1
ATOM 1645 C C . ARG A 1 205 ? -12.337 -10.861 5.385 1.00 92.94 205 ARG A C 1
ATOM 1647 O O . ARG A 1 205 ? -11.958 -10.210 6.359 1.00 92.94 205 ARG A O 1
ATOM 1654 N N . GLU A 1 206 ? -13.448 -11.592 5.398 1.00 88.88 206 GLU A N 1
ATOM 1655 C CA . GLU A 1 206 ? -14.376 -11.643 6.540 1.00 88.88 206 GLU A CA 1
ATOM 1656 C C . GLU A 1 206 ? -13.699 -12.182 7.810 1.00 88.88 206 GLU A C 1
ATOM 1658 O O . GLU A 1 206 ? -13.929 -11.698 8.916 1.00 88.88 206 GLU A O 1
ATOM 1663 N N . ASN A 1 207 ? -12.762 -13.119 7.643 1.00 86.06 207 ASN A N 1
ATOM 1664 C CA . ASN A 1 207 ? -11.930 -13.656 8.723 1.00 86.06 207 ASN A CA 1
ATOM 1665 C C . ASN A 1 207 ? -10.869 -12.662 9.254 1.00 86.06 207 ASN A C 1
ATOM 1667 O O . ASN A 1 207 ? -10.086 -13.011 10.138 1.00 86.06 207 ASN A O 1
ATOM 1671 N N . GLY A 1 208 ? -10.816 -11.439 8.716 1.00 87.88 208 GLY A N 1
ATOM 1672 C CA . GLY A 1 208 ? -9.904 -10.371 9.119 1.00 87.88 208 GLY A CA 1
ATOM 1673 C C . GLY A 1 208 ? -8.540 -10.377 8.425 1.00 87.88 208 GLY A C 1
ATOM 1674 O O . GLY A 1 208 ? -7.770 -9.436 8.632 1.00 87.88 208 GLY A O 1
ATOM 1675 N N . VAL A 1 209 ? -8.229 -11.377 7.590 1.00 88.44 209 VAL A N 1
ATOM 1676 C CA . VAL A 1 209 ? -6.969 -11.431 6.829 1.00 88.44 209 VAL A CA 1
ATOM 1677 C C . VAL A 1 209 ? -6.939 -10.300 5.799 1.00 88.44 209 VAL A C 1
ATOM 1679 O O . VAL A 1 209 ? -7.924 -10.047 5.105 1.00 88.44 209 VAL A O 1
ATOM 1682 N N . GLN A 1 210 ? -5.804 -9.606 5.706 1.00 93.50 210 GLN A N 1
ATOM 1683 C CA . GLN A 1 210 ? -5.608 -8.484 4.789 1.00 93.50 210 GLN A CA 1
ATOM 1684 C C . GLN A 1 210 ? -4.424 -8.731 3.867 1.00 93.50 210 GLN A C 1
ATOM 1686 O O . GLN A 1 210 ? -3.412 -9.296 4.277 1.00 93.50 210 GLN A O 1
ATOM 1691 N N . GLY A 1 211 ? -4.524 -8.223 2.646 1.00 92.81 211 GLY A N 1
ATOM 1692 C CA . GLY A 1 211 ? -3.442 -8.282 1.676 1.00 92.81 211 GLY A CA 1
ATOM 1693 C C . GLY A 1 211 ? -3.781 -7.514 0.410 1.00 92.81 211 GLY A C 1
ATOM 1694 O O . GLY A 1 211 ? -4.726 -6.727 0.377 1.00 92.81 211 GLY A O 1
ATOM 1695 N N . TRP A 1 212 ? -2.986 -7.742 -0.623 1.00 95.69 212 TRP A N 1
ATOM 1696 C CA . TRP A 1 212 ? -3.090 -7.079 -1.911 1.00 95.69 212 TRP A CA 1
ATOM 1697 C C . TRP A 1 212 ? -3.528 -8.063 -2.983 1.00 95.69 212 TRP A C 1
ATOM 1699 O O . TRP A 1 212 ? -2.964 -9.152 -3.109 1.00 95.69 212 TRP A O 1
ATOM 1709 N N . VAL A 1 213 ? -4.513 -7.647 -3.767 1.00 95.69 213 VAL A N 1
ATOM 1710 C CA . VAL A 1 213 ? -5.024 -8.361 -4.935 1.00 95.69 213 VAL A CA 1
ATOM 1711 C C . VAL A 1 213 ? -4.832 -7.477 -6.158 1.00 95.69 213 VAL A C 1
ATOM 1713 O O . VAL A 1 213 ? -4.873 -6.250 -6.080 1.00 95.69 213 VAL A O 1
ATOM 1716 N N . TYR A 1 214 ? -4.576 -8.115 -7.293 1.00 93.25 214 TYR A N 1
ATOM 1717 C CA . TYR A 1 214 ? -4.486 -7.423 -8.570 1.00 93.25 214 TYR A CA 1
ATOM 1718 C C . TYR A 1 214 ? -5.885 -6.970 -9.010 1.00 93.25 214 TYR A C 1
ATOM 1720 O O . TYR A 1 214 ? -6.817 -7.775 -8.999 1.00 93.25 214 TYR A O 1
ATOM 1728 N N . ASP A 1 215 ? -6.030 -5.698 -9.378 1.00 90.75 215 ASP A N 1
ATOM 1729 C CA . ASP A 1 215 ? -7.325 -5.033 -9.595 1.00 90.75 215 ASP A CA 1
ATOM 1730 C C . ASP A 1 215 ? -8.228 -5.736 -10.621 1.00 90.75 215 ASP A C 1
ATOM 1732 O O . ASP A 1 215 ? -9.443 -5.771 -10.452 1.00 90.75 215 ASP A O 1
ATOM 1736 N N . LEU A 1 216 ? -7.640 -6.376 -11.634 1.00 92.12 216 LEU A N 1
ATOM 1737 C CA . LEU A 1 216 ? -8.342 -7.142 -12.665 1.00 92.12 216 LEU A CA 1
ATOM 1738 C C . LEU A 1 216 ? -9.240 -8.247 -12.089 1.00 92.12 216 LEU A C 1
ATOM 1740 O O . LEU A 1 216 ? -10.232 -8.624 -12.713 1.00 92.12 216 LEU A O 1
ATOM 1744 N N . TYR A 1 217 ? -8.886 -8.777 -10.917 1.00 95.12 217 TYR A N 1
ATOM 1745 C CA . TYR A 1 217 ? -9.634 -9.838 -10.245 1.00 95.12 217 TYR A CA 1
ATOM 1746 C C . TYR A 1 217 ? -10.630 -9.311 -9.212 1.00 95.12 217 TYR A C 1
ATOM 1748 O O . TYR A 1 217 ? -11.191 -10.105 -8.459 1.00 95.12 217 TYR A O 1
ATOM 1756 N N . LEU A 1 218 ? -10.853 -7.997 -9.161 1.00 93.62 218 LEU A N 1
ATOM 1757 C CA . LEU A 1 218 ? -11.802 -7.356 -8.264 1.00 93.62 218 LEU A CA 1
ATOM 1758 C C . LEU A 1 218 ? -12.918 -6.679 -9.048 1.00 93.62 218 LEU A C 1
ATOM 1760 O O . LEU A 1 218 ? -12.695 -5.855 -9.931 1.00 93.62 218 LEU A O 1
ATOM 1764 N N . LYS A 1 219 ? -14.150 -6.981 -8.656 1.00 94.94 219 LYS A N 1
ATOM 1765 C CA . LYS A 1 219 ? -15.339 -6.257 -9.088 1.00 94.94 219 LYS A CA 1
ATOM 1766 C C . LYS A 1 219 ? -15.922 -5.520 -7.893 1.00 94.94 219 LYS A C 1
ATOM 1768 O O . LYS A 1 219 ? -16.533 -6.150 -7.033 1.00 94.94 219 LYS A O 1
ATOM 1773 N N . LYS A 1 220 ? -15.750 -4.198 -7.856 1.00 92.25 220 LYS A N 1
ATOM 1774 C CA . LYS A 1 220 ? -16.404 -3.336 -6.864 1.00 92.25 220 LYS A CA 1
ATOM 1775 C C . LYS A 1 220 ? -17.918 -3.408 -7.067 1.00 92.25 220 LYS A C 1
ATOM 1777 O O . LYS A 1 220 ? -18.402 -3.380 -8.201 1.00 92.25 220 LYS A O 1
ATOM 1782 N N . LEU A 1 221 ? -18.638 -3.595 -5.975 1.00 88.44 221 LEU A N 1
ATOM 1783 C CA . LEU A 1 221 ? -20.087 -3.576 -5.931 1.00 88.44 221 LEU A CA 1
ATOM 1784 C C . LEU A 1 221 ? -20.480 -2.133 -5.626 1.00 88.44 221 LEU A C 1
ATOM 1786 O O . LEU A 1 221 ? -20.234 -1.650 -4.527 1.00 88.44 221 LEU A O 1
ATOM 1790 N N . GLU A 1 222 ? -21.002 -1.423 -6.622 1.00 70.94 222 GLU A N 1
ATOM 1791 C CA . GLU A 1 222 ? -21.579 -0.096 -6.393 1.00 70.94 222 GLU A CA 1
ATOM 1792 C C . GLU A 1 222 ? -22.856 -0.252 -5.546 1.00 70.94 222 GLU A C 1
ATOM 1794 O O . GLU A 1 222 ? -23.636 -1.178 -5.794 1.00 70.94 222 GLU A O 1
ATOM 1799 N N . GLU A 1 223 ? -23.021 0.603 -4.528 1.00 55.09 223 GLU A N 1
ATOM 1800 C CA . GLU A 1 223 ? -24.256 0.714 -3.728 1.00 55.09 223 GLU A CA 1
ATOM 1801 C C . GLU A 1 223 ? -25.423 1.288 -4.541 1.00 55.09 223 GLU A C 1
ATOM 1803 O O . GLU A 1 223 ? -25.204 2.252 -5.315 1.00 55.09 223 GLU A O 1
#

Radius of gyration: 34.88 Å; chains: 1; bounding box: 91×41×90 Å

Sequence (223 aa):
MSELLKKIIKSQSLKEDRFYLQEDGRVFERIVTAEDTFTGYYQDAGGTLYTKEGWEAEKERQYKEFEEKKRLELVSAQKERAAQVAAKKEAAANAVINRGKKKKKHYKLYGGLLAVAIMISVLVFGLWERDYTREKEAIAAEETQAEVKEEVIVFGDALITGDGVNLRFGPSTSTEIIDTFDKMGERVEVIPQDSVVPKWEKVRRENGVQGWVYDLYLKKLEE